Protein AF-A0A8W8NEN4-F1 (afdb_monomer)

Radius of gyration: 39.32 Å; Cα contacts (8 Å, |Δi|>4): 44; chains: 1; bounding box: 87×66×127 Å

Sequence (185 aa):
MPAANRNNPWRIQPKPVPVPYDKTAKIAARSLASYKTQVPSPHDAREEKYRRRQSQLTSQGYFAAQNVPYKGLGDPFYLDEQRMILHALGQWDAKYDEETSSSSDEDEYDISAELQQQKRQQVSATSFVLRRSKTDMNTLQREVIHGRNMVRNVKLGHGLFDLIKTEQAAKVRILSVTITTIHFL

Mean predicted aligned error: 22.11 Å

pLDDT: mean 71.48, std 14.8, range [40.03, 95.62]

InterPro domains:
  IPR031526 Protein of unknown function DUF4698 [PTHR34754] (4-173)

Foldseek 3Di:
DDDPDPPDVPDDDDDDDPDPDPPPFDWPDDDPPDTHTPDDDPVRVVVVVVVVVVCCQAAADPNHDPPDDRDDDPPPDDPDPVQVVCVVVVNDDPVVVVVPPPDPPDDPDPCVVVVVVVPDDDDDPVVVVPPPPPPDPCVVVVVVVVVVVVVVVVVVVVVVVVVVVVVVVVVVVVVVVVVVVVVVD

Secondary structure (DSSP, 8-state):
-PPP----TT----PPPPPPP-TTSPEEEE-SS-EEESSPPHHHHHHHHHHHHHHHHHHSSTTS-TTSPPPPTT-S--SSHHHHHHHHTT---GGGTTTTTT--------TTTHHHHTT-----GGGGTTGGG--STTHHHHHHHHHHHHHHHHHHHHHHHHHHHHHHHHHHHHHHHHHHHHTT-

Organism: Magallana gigas (NCBI:txid29159)

Solvent-accessible surface area (backbone atoms only — not comparable to full-atom values): 12112 Å² total; per-residue (Å²): 133,84,82,78,81,82,84,53,94,84,61,82,74,89,70,81,76,83,74,80,78,62,88,86,56,54,72,66,47,79,56,101,88,45,82,40,58,64,65,71,53,75,64,56,55,48,50,52,54,48,53,52,51,53,47,45,46,46,48,63,51,94,64,30,57,90,91,53,80,76,59,70,85,75,68,85,77,58,93,47,67,67,58,40,50,32,46,75,71,68,70,56,60,78,80,63,56,77,77,59,81,80,70,87,82,70,81,86,72,77,65,73,67,68,68,66,70,73,79,80,73,88,82,58,81,80,62,68,80,68,61,88,81,75,85,72,86,65,50,62,64,51,51,51,52,49,50,52,51,50,53,50,52,51,52,54,51,49,55,51,49,52,52,52,51,52,51,51,53,50,51,54,52,52,53,53,53,52,54,54,53,63,74,75,111

Structure (mmCIF, N/CA/C/O backbone):
data_AF-A0A8W8NEN4-F1
#
_entry.id   AF-A0A8W8NEN4-F1
#
loop_
_atom_site.group_PDB
_atom_site.id
_atom_site.type_symbol
_atom_site.label_atom_id
_atom_site.label_alt_id
_atom_site.label_comp_id
_atom_site.label_asym_id
_atom_site.label_entity_id
_atom_site.label_seq_id
_atom_site.pdbx_PDB_ins_code
_atom_site.Cartn_x
_atom_site.Cartn_y
_atom_site.Cartn_z
_atom_site.occupancy
_atom_site.B_iso_or_equiv
_atom_site.auth_seq_id
_atom_site.auth_comp_id
_atom_site.auth_asym_id
_atom_site.auth_atom_id
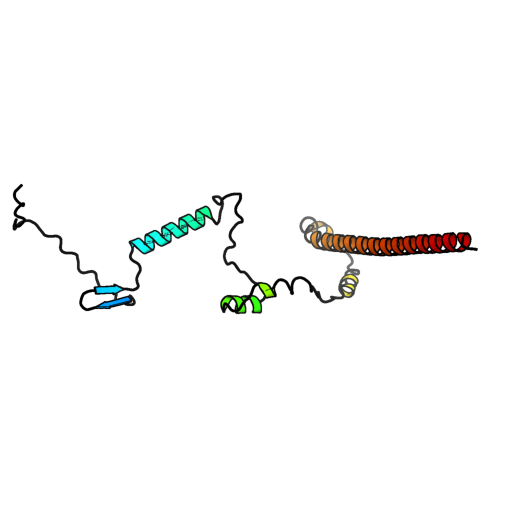_atom_site.pdbx_PDB_model_num
ATOM 1 N N . MET A 1 1 ? -33.142 -37.972 35.325 1.00 40.56 1 MET A N 1
ATOM 2 C CA . MET A 1 1 ? -32.167 -37.043 35.938 1.00 40.56 1 MET A CA 1
ATOM 3 C C . MET A 1 1 ? -32.925 -35.793 36.366 1.00 40.56 1 MET A C 1
ATOM 5 O O . MET A 1 1 ? -33.405 -35.098 35.478 1.00 40.56 1 MET A O 1
ATOM 9 N N . PRO A 1 2 ? -33.161 -35.550 37.667 1.00 42.16 2 PRO A N 1
ATOM 10 C CA . PRO A 1 2 ? -33.941 -34.394 38.097 1.00 42.16 2 PRO A CA 1
ATOM 11 C C . PRO A 1 2 ? -33.129 -33.107 37.898 1.00 42.16 2 PRO A C 1
ATOM 13 O O . PRO A 1 2 ? -31.923 -33.074 38.146 1.00 42.16 2 PRO A O 1
ATOM 16 N N . ALA A 1 3 ? -33.786 -32.056 37.408 1.00 56.12 3 ALA A N 1
ATOM 17 C CA . ALA A 1 3 ? -33.172 -30.758 37.166 1.00 56.12 3 ALA A CA 1
A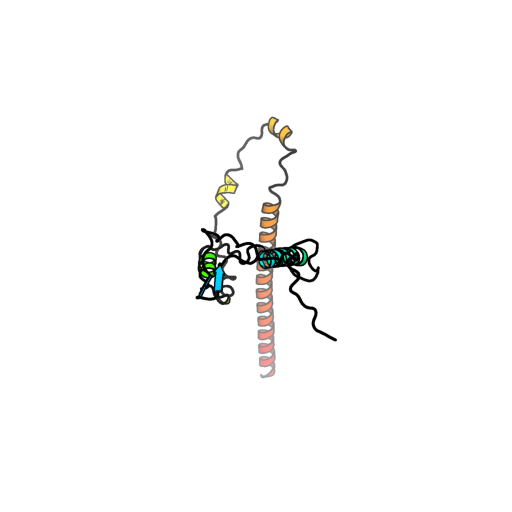TOM 18 C C . ALA A 1 3 ? -32.690 -30.147 38.490 1.00 56.12 3 ALA A C 1
ATOM 20 O O . ALA A 1 3 ? -33.468 -29.987 39.430 1.00 56.12 3 ALA A O 1
ATOM 21 N N . ALA A 1 4 ? -31.399 -29.814 38.565 1.00 57.88 4 ALA A N 1
ATOM 22 C CA . ALA A 1 4 ? -30.810 -29.191 39.741 1.00 57.88 4 ALA A CA 1
ATOM 23 C C . ALA A 1 4 ? -31.519 -27.862 40.045 1.00 57.88 4 ALA A C 1
ATOM 25 O O . ALA A 1 4 ? -31.492 -26.931 39.236 1.00 57.88 4 ALA A O 1
ATOM 26 N N . ASN A 1 5 ? -32.150 -27.786 41.217 1.00 58.16 5 ASN A N 1
ATOM 27 C CA . ASN A 1 5 ? -32.754 -26.576 41.755 1.00 58.16 5 ASN A CA 1
ATOM 28 C C . ASN A 1 5 ? -31.665 -25.496 41.906 1.00 58.16 5 ASN A C 1
ATOM 30 O O . ASN A 1 5 ? -30.745 -25.629 42.713 1.00 58.16 5 ASN A O 1
ATOM 34 N N . ARG A 1 6 ? -31.743 -24.446 41.080 1.00 59.94 6 ARG A N 1
ATOM 35 C CA . ARG A 1 6 ? -30.736 -23.373 40.974 1.00 59.94 6 ARG A CA 1
ATOM 36 C C . ARG A 1 6 ? -30.873 -22.291 42.053 1.00 59.94 6 ARG A C 1
ATOM 38 O O . ARG A 1 6 ? -30.091 -21.343 42.050 1.00 59.94 6 ARG A O 1
ATOM 45 N N . ASN A 1 7 ? -31.818 -22.425 42.981 1.00 65.62 7 ASN A N 1
ATOM 46 C CA . ASN A 1 7 ? -32.160 -21.376 43.941 1.00 65.62 7 ASN A CA 1
ATOM 47 C C . ASN A 1 7 ? -31.404 -21.539 45.266 1.00 65.62 7 ASN A C 1
ATOM 49 O O . ASN A 1 7 ? -32.010 -21.662 46.326 1.00 65.62 7 ASN A O 1
ATOM 53 N N . ASN A 1 8 ? -30.070 -21.547 45.210 1.00 67.56 8 ASN A N 1
ATOM 54 C CA . ASN A 1 8 ? -29.260 -21.397 46.416 1.00 67.56 8 ASN A CA 1
ATOM 55 C C . ASN A 1 8 ? -29.114 -19.889 46.721 1.00 67.56 8 ASN A C 1
ATOM 57 O O . ASN A 1 8 ? -28.469 -19.199 45.927 1.00 67.56 8 ASN A O 1
ATOM 61 N N . PRO A 1 9 ? -29.676 -19.365 47.829 1.00 66.88 9 PRO A N 1
ATOM 62 C CA . PRO A 1 9 ? -29.650 -17.932 48.150 1.00 66.88 9 PRO A CA 1
ATOM 63 C C . PRO A 1 9 ? -28.232 -17.374 48.361 1.00 66.88 9 PRO A C 1
ATOM 65 O O . PRO A 1 9 ? -28.035 -16.165 48.321 1.00 66.88 9 PRO A O 1
ATOM 68 N N . TRP A 1 10 ? -27.236 -18.248 48.529 1.00 70.44 10 TRP A N 1
ATOM 69 C CA . TRP A 1 10 ? -25.830 -17.886 48.714 1.00 70.44 10 TRP A CA 1
ATOM 70 C C . TRP A 1 10 ? -25.025 -17.830 47.406 1.00 70.44 10 TRP A C 1
ATOM 72 O O . TRP A 1 10 ? -23.855 -17.448 47.413 1.00 70.44 10 TRP A O 1
ATOM 82 N N . ARG A 1 11 ? -25.612 -18.217 46.263 1.00 73.69 11 ARG A N 1
ATOM 83 C CA . ARG A 1 11 ? -24.936 -18.122 44.961 1.00 73.69 11 ARG A CA 1
ATOM 84 C C . ARG A 1 11 ? -25.078 -16.710 44.402 1.00 73.69 11 ARG A C 1
ATOM 86 O O . ARG A 1 11 ? -26.142 -16.319 43.931 1.00 73.69 11 ARG A O 1
ATOM 93 N N . ILE A 1 12 ? -23.969 -15.978 44.374 1.00 75.62 12 ILE A N 1
ATOM 94 C CA . ILE A 1 12 ? -23.866 -14.717 43.637 1.00 75.62 12 ILE A CA 1
ATOM 95 C C . ILE A 1 12 ? -24.005 -15.035 42.144 1.00 75.62 12 ILE A C 1
ATOM 97 O O . ILE A 1 12 ? -23.170 -15.733 41.565 1.00 75.62 12 ILE A O 1
ATOM 101 N N . GLN A 1 13 ? -25.082 -14.556 41.520 1.00 77.81 13 GLN A N 1
ATOM 102 C CA . GLN A 1 13 ? -25.211 -14.603 40.068 1.00 77.81 13 GLN A CA 1
ATOM 103 C C . GLN A 1 13 ? -24.301 -13.526 39.470 1.00 77.81 13 GLN A C 1
ATOM 105 O O . GLN A 1 13 ? -24.450 -12.356 39.838 1.00 77.81 13 GLN A O 1
ATOM 110 N N . PRO A 1 14 ? -23.373 -13.872 38.561 1.00 74.94 14 PRO A N 1
ATOM 111 C CA . PRO A 1 14 ? -22.571 -12.867 37.885 1.00 74.94 14 PRO A CA 1
ATOM 112 C C . PRO A 1 14 ? -23.499 -12.016 37.012 1.00 74.94 14 PRO A C 1
ATOM 114 O O . PRO A 1 14 ? -23.962 -12.456 35.962 1.00 74.94 14 PRO A O 1
ATOM 117 N N . LYS A 1 15 ? -23.804 -10.798 37.467 1.00 76.06 15 LYS A N 1
ATOM 118 C CA . LYS A 1 15 ? -24.420 -9.777 36.619 1.00 76.06 15 LYS A CA 1
ATOM 119 C C . LYS A 1 15 ? -23.312 -9.123 35.794 1.00 76.06 15 LYS A C 1
ATOM 121 O O . LYS A 1 15 ? -22.279 -8.774 36.370 1.00 76.06 15 LYS A O 1
ATOM 126 N N . PRO A 1 16 ? -23.493 -8.955 34.474 1.00 71.88 16 PRO A N 1
ATOM 127 C CA . PRO A 1 16 ? -22.529 -8.219 33.674 1.00 71.88 16 PRO A CA 1
ATOM 128 C C . PRO A 1 16 ? -22.420 -6.792 34.214 1.00 71.88 16 PRO A C 1
ATOM 130 O O . PRO A 1 16 ? -23.429 -6.146 34.508 1.00 71.88 16 PRO A O 1
ATOM 133 N N . VAL A 1 17 ? -21.185 -6.321 34.374 1.00 74.75 17 VAL A N 1
ATOM 134 C CA . VAL A 1 17 ? -20.912 -4.938 34.771 1.00 74.75 17 VAL A CA 1
ATOM 135 C C . VAL A 1 17 ? -21.485 -4.020 33.685 1.00 74.75 17 VAL A C 1
ATOM 137 O O . VAL A 1 17 ? -21.263 -4.298 32.502 1.00 74.75 17 VAL A O 1
ATOM 140 N N . PRO A 1 18 ? -22.224 -2.951 34.041 1.00 70.12 18 PRO A N 1
ATOM 141 C CA . PRO A 1 18 ? -22.674 -1.967 33.068 1.00 70.12 18 PRO A CA 1
ATOM 142 C C . PRO A 1 18 ? -21.453 -1.413 32.338 1.00 70.12 18 PRO A C 1
ATOM 144 O O . PRO A 1 18 ? -20.572 -0.819 32.959 1.00 70.12 18 PRO A O 1
ATOM 147 N N . VAL A 1 19 ? -21.375 -1.648 31.030 1.00 66.12 19 VAL A N 1
ATOM 148 C CA . VAL A 1 19 ? -20.279 -1.117 30.224 1.00 66.12 19 VAL A CA 1
ATOM 149 C C . VAL A 1 19 ? -20.467 0.400 30.167 1.00 66.12 19 VAL A C 1
ATOM 151 O O . VAL A 1 19 ? -21.545 0.848 29.760 1.00 66.12 19 VAL A O 1
ATOM 154 N N . PRO A 1 20 ? -19.487 1.205 30.612 1.00 65.44 20 PRO A N 1
ATOM 155 C CA . PRO A 1 20 ? -19.588 2.648 30.504 1.00 65.44 20 PRO A CA 1
ATOM 156 C C . PRO A 1 20 ? -19.776 3.022 29.033 1.00 65.44 20 PRO A C 1
ATOM 158 O O . PRO A 1 20 ? -19.069 2.539 28.153 1.00 65.44 20 PRO A O 1
ATOM 161 N N . TYR A 1 21 ? -20.774 3.859 28.771 1.00 65.00 21 TYR A N 1
ATOM 162 C CA . TYR A 1 21 ? -21.011 4.410 27.446 1.00 65.00 21 TYR A CA 1
ATOM 163 C C . TYR A 1 21 ? -19.806 5.272 27.056 1.00 65.00 21 TYR A C 1
ATOM 165 O O . TYR A 1 21 ? -19.524 6.281 27.713 1.00 65.00 21 TYR A O 1
ATOM 173 N N . ASP A 1 22 ? -19.111 4.901 25.984 1.00 67.38 22 ASP A N 1
ATOM 174 C CA . ASP A 1 22 ? -18.042 5.715 25.412 1.00 67.38 22 ASP A CA 1
ATOM 175 C C . ASP A 1 22 ? -18.648 6.999 24.833 1.00 67.38 22 ASP A C 1
ATOM 177 O O . ASP A 1 22 ? -19.207 7.014 23.737 1.00 67.38 22 ASP A O 1
ATOM 181 N N . LYS A 1 23 ? -18.547 8.108 25.579 1.00 67.25 23 LYS A N 1
ATOM 182 C CA . LYS A 1 23 ? -19.115 9.417 25.194 1.00 67.25 23 LYS A CA 1
ATOM 183 C C . LYS A 1 23 ? -18.614 9.919 23.834 1.00 67.25 23 LYS A C 1
ATOM 185 O O . LYS A 1 23 ? -19.291 10.716 23.195 1.00 67.25 23 LYS A O 1
ATOM 190 N N . THR A 1 24 ? -17.439 9.465 23.407 1.00 72.12 24 THR A N 1
ATOM 191 C CA . THR A 1 24 ? -16.779 9.850 22.152 1.00 72.12 24 THR A CA 1
ATOM 192 C C . THR A 1 24 ? -16.988 8.843 21.020 1.00 72.12 24 THR A C 1
ATOM 194 O O . THR A 1 24 ? -16.619 9.126 19.880 1.00 72.12 24 THR A O 1
ATOM 197 N N . ALA A 1 25 ? -17.573 7.673 21.293 1.00 74.12 25 ALA A N 1
ATOM 198 C CA . ALA A 1 25 ? -17.783 6.655 20.278 1.00 74.12 25 ALA A CA 1
ATOM 199 C C . ALA A 1 25 ? -18.969 7.020 19.379 1.00 74.12 25 ALA A C 1
ATOM 201 O O . ALA A 1 25 ? -20.083 7.275 19.841 1.00 74.12 25 ALA A O 1
ATOM 202 N N . LYS A 1 26 ? -18.741 6.993 18.064 1.00 81.00 26 LYS A N 1
ATOM 203 C CA . LYS A 1 26 ? -19.820 7.120 17.082 1.00 81.00 26 LYS A CA 1
ATOM 204 C C . LYS A 1 26 ? -20.751 5.913 17.203 1.00 81.00 26 LYS A C 1
ATOM 206 O O . LYS A 1 26 ? -20.289 4.777 17.298 1.00 81.00 26 LYS A O 1
ATOM 211 N N . ILE A 1 27 ? -22.058 6.145 17.209 1.00 82.50 27 ILE A N 1
ATOM 212 C CA . ILE A 1 27 ? -23.064 5.079 17.288 1.00 82.50 27 ILE A CA 1
ATOM 213 C C . ILE A 1 27 ? -23.242 4.486 15.888 1.00 82.50 27 ILE A C 1
ATOM 215 O O . ILE A 1 27 ? -23.466 5.225 14.934 1.00 82.50 27 ILE A O 1
ATOM 219 N N . ALA A 1 28 ? -23.145 3.163 15.762 1.00 82.25 28 ALA A N 1
ATOM 220 C CA . ALA A 1 28 ? -23.397 2.460 14.505 1.00 82.25 28 ALA A CA 1
ATOM 221 C C . ALA A 1 28 ? -24.884 2.132 14.344 1.00 82.25 28 ALA A C 1
ATOM 223 O O . ALA A 1 28 ? -25.453 2.318 13.274 1.00 82.25 28 ALA A O 1
ATOM 224 N N . ALA A 1 29 ? -25.512 1.640 15.414 1.00 82.44 29 ALA A N 1
ATOM 225 C CA . ALA A 1 29 ? -26.926 1.299 15.428 1.00 82.44 29 ALA A CA 1
ATOM 226 C C . ALA A 1 29 ? -27.514 1.474 16.831 1.00 82.44 29 ALA A C 1
ATOM 228 O O . ALA A 1 29 ? -26.875 1.150 17.837 1.00 82.44 29 ALA A O 1
ATOM 229 N N . ARG A 1 30 ? -28.756 1.960 16.885 1.00 83.31 30 ARG A N 1
ATOM 230 C CA . ARG A 1 30 ? -29.544 2.094 18.111 1.00 83.31 30 ARG A CA 1
ATOM 231 C C . ARG A 1 30 ? -30.958 1.585 17.856 1.00 83.31 30 ARG A C 1
ATOM 233 O O . ARG A 1 30 ? -31.644 2.092 16.978 1.00 83.31 30 ARG A O 1
ATOM 240 N N . SER A 1 31 ? -31.392 0.613 18.645 1.00 84.75 31 SER A N 1
ATOM 241 C CA . SER A 1 31 ? -32.776 0.148 18.723 1.00 84.75 31 SER A CA 1
ATOM 242 C C . SER A 1 31 ? -33.201 0.040 20.190 1.00 84.75 31 SER A C 1
ATOM 244 O O . SER A 1 31 ? -32.379 0.210 21.092 1.00 84.75 31 SER A O 1
ATOM 246 N N . LEU A 1 32 ? -34.477 -0.257 20.443 1.00 82.19 32 LEU A N 1
ATOM 247 C CA . LEU A 1 32 ? -34.983 -0.486 21.801 1.00 82.19 32 LEU A CA 1
ATOM 248 C C . LEU A 1 32 ? -34.240 -1.637 22.516 1.00 82.19 32 LEU A C 1
ATOM 250 O O . LEU A 1 32 ? -34.110 -1.617 23.735 1.00 82.19 32 LEU A O 1
ATOM 254 N N . ALA A 1 33 ? -33.737 -2.619 21.757 1.00 79.19 33 ALA A N 1
ATOM 255 C CA . ALA A 1 33 ? -33.103 -3.834 22.276 1.00 79.19 33 ALA A CA 1
ATOM 256 C C . ALA A 1 33 ? -31.585 -3.912 22.027 1.00 79.19 33 ALA A C 1
ATOM 258 O O . ALA A 1 33 ? -30.924 -4.803 22.555 1.00 79.19 33 ALA A O 1
ATOM 259 N N . SER A 1 34 ? -31.013 -3.021 21.213 1.00 74.75 34 SER A N 1
ATOM 260 C CA . SER A 1 34 ? -29.602 -3.088 20.828 1.00 74.75 34 SER A CA 1
ATOM 261 C C . SER A 1 34 ? -28.953 -1.710 20.759 1.00 74.75 34 SER A C 1
ATOM 263 O O . SER A 1 34 ? -29.484 -0.765 20.178 1.00 74.75 34 SER A O 1
ATOM 265 N N . TYR A 1 35 ? -27.761 -1.609 21.340 1.00 76.50 35 TYR A N 1
ATOM 266 C CA . TYR A 1 35 ? -26.918 -0.425 21.290 1.00 76.50 35 TYR A CA 1
ATOM 267 C C . TYR A 1 35 ? -25.530 -0.855 20.803 1.00 76.50 35 TYR A C 1
ATOM 269 O O . TYR A 1 35 ? -24.842 -1.606 21.493 1.00 76.50 35 TYR A O 1
ATOM 277 N N . LYS A 1 36 ? -25.148 -0.439 19.588 1.00 77.31 36 LYS A N 1
ATOM 278 C CA . LYS A 1 36 ? -23.873 -0.807 18.955 1.00 77.31 36 LYS A CA 1
ATOM 279 C C . LYS A 1 36 ? -23.086 0.447 18.588 1.00 77.31 36 LYS A C 1
ATOM 281 O O . LYS A 1 36 ? -23.579 1.304 17.852 1.00 77.31 36 LYS A O 1
ATOM 286 N N . THR A 1 37 ? -21.853 0.538 19.068 1.00 80.44 37 THR A N 1
ATOM 287 C CA . THR A 1 37 ? -20.896 1.587 18.697 1.00 80.44 37 THR A CA 1
ATOM 288 C C . THR A 1 37 ? -20.131 1.196 17.425 1.00 80.44 37 THR A C 1
ATOM 290 O O . THR A 1 37 ? -20.047 0.023 17.069 1.00 80.44 37 THR A O 1
ATOM 293 N N . GLN A 1 38 ? -19.592 2.184 16.707 1.00 76.00 38 GLN A N 1
ATOM 294 C CA . GLN A 1 38 ? -18.701 1.999 15.550 1.00 76.00 38 GLN A CA 1
ATOM 295 C C . GLN A 1 38 ? -17.281 1.578 15.963 1.00 76.00 38 GLN A C 1
ATOM 297 O O . GLN A 1 38 ? -16.428 1.376 15.103 1.00 76.00 38 GLN A O 1
ATOM 302 N N . VAL A 1 39 ? -17.007 1.467 17.265 1.00 77.69 39 VAL A N 1
ATOM 303 C CA . VAL A 1 39 ? -15.704 1.032 17.766 1.00 77.69 39 VAL A CA 1
ATOM 304 C C . VAL A 1 39 ? -15.583 -0.476 17.528 1.00 77.69 39 VAL A C 1
ATOM 306 O O . VAL A 1 39 ? -16.482 -1.218 17.936 1.00 77.69 39 VAL A O 1
ATOM 309 N N . PRO A 1 40 ? -14.512 -0.949 16.868 1.00 76.75 40 PRO A N 1
ATOM 310 C CA . PRO A 1 40 ? -14.291 -2.378 16.708 1.00 76.75 40 PRO A CA 1
ATOM 311 C C . PRO A 1 40 ? -14.164 -3.033 18.084 1.00 76.75 40 PRO A C 1
ATOM 313 O O . PRO A 1 40 ? -13.591 -2.453 19.011 1.00 76.75 40 PRO A O 1
ATOM 316 N N . SER A 1 41 ? -14.677 -4.257 18.222 1.00 82.75 41 SER A N 1
ATOM 317 C CA . SER A 1 41 ? -14.469 -5.029 19.447 1.00 82.75 41 SER A CA 1
ATOM 318 C C . SER A 1 41 ? -12.964 -5.143 19.730 1.00 82.75 41 SER A C 1
ATOM 320 O O . SER A 1 41 ? -12.178 -5.286 18.787 1.00 82.75 41 SER A O 1
ATOM 322 N N . PRO A 1 42 ? -12.519 -5.142 21.001 1.00 83.50 42 PRO A N 1
ATOM 323 C CA . PRO A 1 42 ? -11.119 -5.398 21.331 1.00 83.50 42 PRO A CA 1
ATOM 324 C C . PRO A 1 42 ? -10.576 -6.691 20.703 1.00 83.50 42 PRO A C 1
ATOM 326 O O . PRO A 1 42 ? -9.393 -6.762 20.365 1.00 83.50 42 PRO A O 1
ATOM 329 N N . HIS A 1 43 ? -11.438 -7.700 20.527 1.00 87.62 43 HIS A N 1
ATOM 330 C CA . HIS A 1 43 ? -11.106 -8.937 19.822 1.00 87.62 43 HIS A CA 1
ATOM 331 C C . HIS A 1 43 ? -10.830 -8.683 18.334 1.00 87.62 43 HIS A C 1
ATOM 333 O O . HIS A 1 43 ? -9.762 -9.040 17.845 1.00 87.62 43 HIS A O 1
ATOM 339 N N . ASP A 1 44 ? -11.740 -7.997 17.646 1.00 87.94 44 ASP A N 1
ATOM 340 C CA . ASP A 1 44 ? -11.630 -7.704 16.213 1.00 87.94 44 ASP A CA 1
ATOM 341 C C . ASP A 1 44 ? -10.396 -6.842 15.924 1.00 87.94 44 ASP A C 1
ATOM 343 O O . ASP A 1 44 ? -9.596 -7.153 15.044 1.00 87.94 44 ASP A O 1
ATOM 347 N N . ALA A 1 45 ? -10.163 -5.811 16.743 1.00 88.88 45 ALA A N 1
ATOM 348 C CA . ALA A 1 45 ? -8.983 -4.959 16.633 1.00 88.88 45 ALA A CA 1
ATOM 349 C C . ALA A 1 45 ? -7.677 -5.738 16.880 1.00 88.88 45 ALA A C 1
ATOM 351 O O . ALA A 1 45 ? -6.634 -5.432 16.293 1.00 88.88 45 ALA A O 1
ATOM 352 N N . ARG A 1 46 ? -7.696 -6.744 17.767 1.00 92.44 46 ARG A N 1
ATOM 353 C CA . ARG A 1 46 ? -6.552 -7.642 17.986 1.00 92.44 46 ARG A CA 1
ATOM 354 C C . ARG A 1 46 ? -6.328 -8.539 16.770 1.00 92.44 46 ARG A C 1
ATOM 356 O O . ARG A 1 46 ? -5.178 -8.693 16.356 1.00 92.44 46 ARG A O 1
ATOM 363 N N . GLU A 1 47 ? -7.389 -9.121 16.227 1.00 95.62 47 GLU A N 1
ATOM 364 C CA . GLU A 1 47 ? -7.343 -10.027 15.080 1.00 95.62 47 GLU A CA 1
ATOM 365 C C . GLU A 1 47 ? -6.846 -9.311 13.820 1.00 95.62 47 GLU A C 1
ATOM 367 O O . GLU A 1 47 ? -5.940 -9.800 13.147 1.00 95.62 47 GLU A O 1
ATOM 372 N N . GLU A 1 48 ? -7.337 -8.100 13.558 1.00 93.56 48 GLU A N 1
ATOM 373 C CA . GLU A 1 48 ? -6.876 -7.244 12.466 1.00 93.56 48 GLU A CA 1
ATOM 374 C C . GLU A 1 48 ? -5.377 -6.932 12.588 1.00 93.56 48 GLU A C 1
ATOM 376 O O . GLU A 1 48 ? -4.603 -7.150 11.653 1.00 93.56 48 GLU A O 1
ATOM 381 N N . LYS A 1 49 ? -4.924 -6.499 13.774 1.00 94.12 49 LYS A N 1
ATOM 382 C CA . LYS A 1 49 ? -3.497 -6.239 14.034 1.00 94.12 49 LYS A CA 1
ATOM 383 C C . LYS A 1 49 ? -2.643 -7.494 13.863 1.00 94.12 49 LYS A C 1
ATOM 385 O O . LYS A 1 49 ? -1.506 -7.398 13.399 1.00 94.12 49 LYS A O 1
ATOM 390 N N . TYR A 1 50 ? -3.157 -8.657 14.261 1.00 95.25 50 TYR A N 1
ATOM 391 C CA . TYR A 1 50 ? -2.471 -9.932 14.085 1.00 95.25 50 TYR A CA 1
ATOM 392 C C . TYR A 1 50 ? -2.341 -10.289 12.603 1.00 95.25 50 TYR A C 1
ATOM 394 O O . TYR A 1 50 ? -1.221 -10.510 12.144 1.00 95.25 50 TYR A O 1
ATOM 402 N N . ARG A 1 51 ? -3.441 -10.245 11.842 1.00 93.44 51 ARG A N 1
ATOM 403 C CA . ARG A 1 51 ? -3.439 -10.465 10.387 1.00 93.44 51 ARG A CA 1
ATOM 404 C C . ARG A 1 51 ? -2.477 -9.526 9.673 1.00 93.44 51 ARG A C 1
ATOM 406 O O . ARG A 1 51 ? -1.681 -9.977 8.856 1.00 93.44 51 ARG A O 1
ATOM 413 N N . ARG A 1 52 ? -2.482 -8.239 10.034 1.00 89.81 52 ARG A N 1
ATOM 414 C CA . ARG A 1 52 ? -1.556 -7.249 9.473 1.00 89.81 52 ARG A CA 1
ATOM 415 C C . ARG A 1 52 ? -0.096 -7.646 9.692 1.00 89.81 52 ARG A C 1
ATOM 417 O O . ARG A 1 52 ? 0.681 -7.610 8.746 1.00 89.81 52 ARG A O 1
ATOM 424 N N . ARG A 1 53 ? 0.280 -8.055 10.910 1.00 89.56 53 ARG A N 1
ATOM 425 C CA . ARG A 1 53 ? 1.652 -8.513 11.203 1.00 89.56 53 ARG A CA 1
ATOM 426 C C . ARG A 1 53 ? 2.029 -9.771 10.422 1.00 89.56 53 ARG A C 1
ATOM 428 O O . ARG A 1 53 ? 3.146 -9.846 9.927 1.00 89.56 53 ARG A O 1
ATOM 435 N N . GLN A 1 54 ? 1.109 -10.730 10.297 1.00 90.12 54 GLN A N 1
ATOM 436 C CA . GLN A 1 54 ? 1.336 -11.939 9.497 1.00 90.12 54 GLN A CA 1
ATOM 437 C C . GLN A 1 54 ? 1.572 -11.591 8.024 1.00 90.12 54 GLN A C 1
ATOM 439 O O . GLN A 1 54 ? 2.533 -12.063 7.421 1.00 90.12 54 GLN A O 1
ATOM 444 N N . SER A 1 55 ? 0.759 -10.692 7.463 1.00 86.31 55 SER A N 1
ATOM 445 C CA . SER A 1 55 ? 0.975 -10.192 6.104 1.00 86.31 55 SER A CA 1
ATOM 446 C C . SER A 1 55 ? 2.341 -9.522 5.974 1.00 86.31 55 SER A C 1
ATOM 448 O O . SER A 1 55 ? 3.095 -9.881 5.087 1.00 86.31 55 SER A O 1
ATOM 450 N N . GLN A 1 56 ? 2.708 -8.608 6.874 1.00 83.06 56 GLN A N 1
ATOM 451 C CA . GLN A 1 56 ? 4.001 -7.912 6.811 1.00 83.06 56 GLN A CA 1
ATOM 452 C C . GLN A 1 56 ? 5.196 -8.874 6.842 1.00 83.06 56 GLN A C 1
ATOM 454 O O . GLN A 1 56 ? 6.120 -8.721 6.047 1.00 83.06 56 GLN A O 1
ATOM 459 N N . LEU A 1 57 ? 5.152 -9.894 7.706 1.00 83.06 57 LEU A N 1
ATOM 460 C CA . LEU A 1 57 ? 6.184 -10.932 7.766 1.00 83.06 57 LEU A CA 1
ATOM 461 C C . LEU A 1 57 ? 6.293 -11.706 6.447 1.00 83.06 57 LEU A C 1
ATOM 463 O O . LEU A 1 57 ? 7.392 -11.908 5.945 1.00 83.06 57 LEU A O 1
ATOM 467 N N . THR A 1 58 ? 5.156 -12.116 5.888 1.00 83.25 58 THR A N 1
ATOM 468 C CA . THR A 1 58 ? 5.106 -12.978 4.696 1.00 83.25 58 THR A CA 1
ATOM 469 C C . THR A 1 58 ? 5.295 -12.239 3.371 1.00 83.25 58 THR A C 1
ATOM 471 O O . THR A 1 58 ? 5.731 -12.856 2.407 1.00 83.25 58 THR A O 1
ATOM 474 N N . SER A 1 59 ? 4.972 -10.944 3.283 1.00 79.25 59 SER A N 1
ATOM 475 C CA . SER A 1 59 ? 4.961 -10.211 2.006 1.00 79.25 59 SER A CA 1
ATOM 476 C C . SER A 1 59 ? 6.015 -9.111 1.872 1.00 79.25 59 SER A C 1
ATOM 478 O O . SER A 1 59 ? 6.236 -8.639 0.762 1.00 79.25 59 SER A O 1
ATOM 480 N N . GLN A 1 60 ? 6.617 -8.633 2.969 1.00 74.19 60 GLN A N 1
ATOM 481 C CA . GLN A 1 60 ? 7.402 -7.383 2.981 1.00 74.19 60 GLN A CA 1
ATOM 482 C C . GLN A 1 60 ? 8.762 -7.507 3.696 1.00 74.19 60 GLN A C 1
ATOM 484 O O . GLN A 1 60 ? 9.193 -6.579 4.378 1.00 74.19 60 GLN A O 1
ATOM 489 N N . GLY A 1 61 ? 9.476 -8.628 3.561 1.00 71.06 61 GLY A N 1
ATOM 490 C CA . GLY A 1 61 ? 10.801 -8.734 4.177 1.00 71.06 61 GLY A CA 1
ATOM 491 C C . GLY A 1 61 ? 11.520 -10.058 3.962 1.00 71.06 61 GLY A C 1
ATOM 492 O O . GLY A 1 61 ? 11.233 -10.793 3.025 1.00 71.06 61 GLY A O 1
ATOM 493 N N . TYR A 1 62 ? 12.451 -10.357 4.869 1.00 70.12 62 TYR A N 1
ATOM 494 C CA . TYR A 1 62 ? 13.337 -11.527 4.821 1.00 70.12 62 TYR A CA 1
ATOM 495 C C . TYR A 1 62 ? 12.600 -12.877 4.765 1.00 70.12 62 TYR A C 1
ATOM 497 O O . TYR A 1 62 ? 13.121 -13.840 4.213 1.00 70.12 62 TYR A O 1
ATOM 505 N N . PHE A 1 63 ? 11.385 -12.945 5.317 1.00 76.38 63 PHE A N 1
ATOM 506 C CA . PHE A 1 63 ? 10.551 -14.152 5.304 1.00 76.38 63 PHE A CA 1
ATOM 507 C C . PHE A 1 63 ? 9.604 -14.235 4.099 1.00 76.38 63 PHE A C 1
ATOM 509 O O . PHE A 1 63 ? 8.764 -15.135 4.050 1.00 76.38 63 PHE A O 1
ATOM 516 N N . ALA A 1 64 ? 9.709 -13.315 3.136 1.00 79.62 64 ALA A N 1
ATOM 517 C CA . ALA A 1 64 ? 8.935 -13.404 1.910 1.00 79.62 64 ALA A CA 1
ATOM 518 C C . ALA A 1 64 ? 9.383 -14.598 1.058 1.00 79.62 64 ALA A C 1
ATOM 520 O O . ALA A 1 64 ? 10.554 -14.982 1.042 1.00 79.62 64 ALA A O 1
ATOM 521 N N . ALA A 1 65 ? 8.431 -15.206 0.350 1.00 81.75 65 ALA A N 1
ATOM 522 C CA . ALA A 1 65 ? 8.726 -16.311 -0.550 1.00 81.75 65 ALA A CA 1
ATOM 523 C C . ALA A 1 65 ? 9.673 -15.844 -1.667 1.00 81.75 65 ALA A C 1
ATOM 525 O O . ALA A 1 65 ? 9.390 -14.864 -2.349 1.00 81.75 65 ALA A O 1
ATOM 526 N N . GLN A 1 66 ? 10.761 -16.584 -1.891 1.00 81.38 66 GLN A N 1
ATOM 527 C CA . GLN A 1 66 ? 11.806 -16.231 -2.866 1.00 81.38 66 GLN A CA 1
ATOM 528 C C . GLN A 1 66 ? 11.290 -16.094 -4.307 1.00 81.38 66 GLN A C 1
ATOM 530 O O . GLN A 1 66 ? 11.888 -15.389 -5.111 1.00 81.38 66 GLN A O 1
ATOM 535 N N . ASN A 1 67 ? 10.167 -16.743 -4.622 1.00 84.25 67 ASN A N 1
ATOM 536 C CA . ASN A 1 67 ? 9.571 -16.757 -5.958 1.00 84.25 67 ASN A CA 1
ATOM 537 C C . ASN A 1 67 ? 8.480 -15.690 -6.153 1.00 84.25 67 ASN A C 1
ATOM 539 O O . ASN A 1 67 ? 7.807 -15.696 -7.182 1.00 84.25 67 ASN A O 1
ATOM 543 N N . VAL A 1 68 ? 8.253 -14.815 -5.169 1.00 79.00 68 VAL A N 1
ATOM 544 C CA . VAL A 1 68 ? 7.235 -13.761 -5.237 1.00 79.00 68 VAL A CA 1
ATOM 545 C C . VAL A 1 68 ? 7.941 -12.407 -5.278 1.00 79.00 68 VAL A C 1
ATOM 547 O O . VAL A 1 68 ? 8.825 -12.167 -4.454 1.00 79.00 68 VAL A O 1
ATOM 550 N N . PRO A 1 69 ? 7.580 -11.508 -6.211 1.00 76.44 69 PRO A N 1
ATOM 551 C CA . PRO A 1 69 ? 8.160 -10.175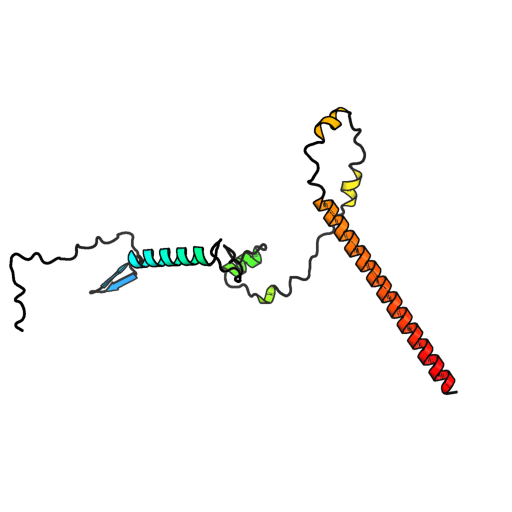 -6.232 1.00 76.44 69 PRO A CA 1
ATOM 552 C C . PRO A 1 69 ? 7.836 -9.436 -4.931 1.00 76.44 69 PRO A C 1
ATOM 554 O O . PRO A 1 69 ? 6.732 -9.549 -4.389 1.00 76.44 69 PRO A O 1
ATOM 557 N N . TYR A 1 70 ? 8.798 -8.657 -4.434 1.00 71.88 70 TYR A N 1
ATOM 558 C CA . TYR A 1 70 ? 8.558 -7.784 -3.291 1.00 71.88 70 TYR A CA 1
ATOM 559 C C . TYR A 1 70 ? 7.401 -6.837 -3.598 1.00 71.88 70 TYR A C 1
ATOM 561 O O . TYR A 1 70 ? 7.380 -6.180 -4.639 1.00 71.88 70 TYR A O 1
ATOM 569 N N . LYS A 1 71 ? 6.438 -6.752 -2.679 1.00 74.00 71 LYS A N 1
ATOM 570 C CA . LYS A 1 71 ? 5.334 -5.806 -2.814 1.00 74.00 71 LYS A CA 1
ATOM 571 C C . LYS A 1 71 ? 5.834 -4.403 -2.472 1.00 74.00 71 LYS A C 1
ATOM 573 O O . LYS A 1 71 ? 6.269 -4.180 -1.340 1.00 74.00 71 LYS A O 1
ATOM 578 N N . GLY A 1 72 ? 5.736 -3.476 -3.425 1.00 70.50 72 GLY A N 1
ATOM 579 C CA . GLY A 1 72 ? 6.036 -2.065 -3.207 1.00 70.50 72 GLY A CA 1
ATOM 580 C C . GLY A 1 72 ? 5.218 -1.499 -2.044 1.00 70.50 72 GLY A C 1
ATOM 581 O O . GLY A 1 72 ? 4.008 -1.726 -1.930 1.00 70.50 72 GLY A O 1
ATOM 582 N N . LEU A 1 73 ? 5.888 -0.799 -1.130 1.00 69.38 73 LEU A N 1
ATOM 583 C CA . LEU A 1 73 ? 5.223 -0.015 -0.094 1.00 69.38 73 LEU A CA 1
ATOM 584 C C . LEU A 1 73 ? 4.841 1.338 -0.694 1.00 69.38 73 LEU A C 1
ATOM 586 O O . LEU A 1 73 ? 5.715 2.073 -1.138 1.00 69.38 73 LEU A O 1
ATOM 590 N N . GLY A 1 74 ? 3.549 1.665 -0.672 1.00 71.69 74 GLY A N 1
ATOM 591 C CA . GLY A 1 74 ? 3.048 2.923 -1.233 1.00 71.69 74 GLY A CA 1
ATOM 592 C C . GLY A 1 74 ? 2.741 2.876 -2.730 1.00 71.69 74 GLY A C 1
ATOM 593 O O . GLY A 1 74 ? 2.575 3.933 -3.325 1.00 71.69 74 GLY A O 1
ATOM 594 N N . ASP A 1 75 ? 2.643 1.683 -3.326 1.00 70.38 75 ASP A N 1
ATOM 595 C CA . ASP A 1 75 ? 2.238 1.554 -4.724 1.00 70.38 75 ASP A CA 1
ATOM 596 C C . ASP A 1 75 ? 0.755 1.891 -4.942 1.00 70.38 75 ASP A C 1
ATOM 598 O O . ASP A 1 75 ? -0.093 1.490 -4.129 1.00 70.38 75 ASP A O 1
ATOM 602 N N . PRO A 1 76 ? 0.424 2.535 -6.075 1.00 74.00 76 PRO A N 1
ATOM 603 C CA . PRO A 1 76 ? 1.345 3.001 -7.124 1.00 74.00 76 PRO A CA 1
ATOM 604 C C . PRO A 1 76 ? 1.975 4.375 -6.822 1.00 74.00 76 PRO A C 1
ATOM 606 O O . PRO A 1 76 ? 1.277 5.323 -6.458 1.00 74.00 76 PRO A O 1
ATOM 609 N N . PHE A 1 77 ? 3.294 4.489 -7.019 1.00 75.75 77 PHE A N 1
ATOM 610 C CA . PHE A 1 77 ? 4.030 5.757 -6.938 1.00 75.75 77 PHE A CA 1
ATOM 611 C C . PHE A 1 77 ? 4.211 6.361 -8.337 1.00 75.75 77 PHE A C 1
ATOM 613 O O . PHE A 1 77 ? 4.934 5.812 -9.167 1.00 75.75 77 PHE A O 1
ATOM 620 N N . TYR A 1 78 ? 3.572 7.503 -8.596 1.00 83.06 78 TYR A N 1
ATOM 621 C CA . TYR A 1 78 ? 3.731 8.244 -9.849 1.00 83.06 78 TYR A CA 1
ATOM 622 C C . TYR A 1 78 ? 4.681 9.426 -9.648 1.00 83.06 78 TYR A C 1
ATOM 624 O O . TYR A 1 78 ? 4.543 10.177 -8.685 1.00 83.06 78 TYR A O 1
ATOM 632 N N . LEU A 1 79 ? 5.631 9.594 -10.573 1.00 84.69 79 LEU A N 1
ATOM 633 C CA . LEU A 1 79 ? 6.508 10.773 -10.631 1.00 84.69 79 LEU A CA 1
ATOM 634 C C . LEU A 1 79 ? 5.770 12.007 -11.168 1.00 84.69 79 LEU A C 1
ATOM 636 O O . LEU A 1 79 ? 6.087 13.127 -10.782 1.00 84.69 79 LEU A O 1
ATOM 640 N N . ASP A 1 80 ? 4.790 11.786 -12.044 1.00 87.31 80 ASP A N 1
ATOM 641 C CA . ASP A 1 80 ? 3.949 12.832 -12.615 1.00 87.31 80 ASP A CA 1
ATOM 642 C C . ASP A 1 80 ? 2.768 13.137 -11.683 1.00 87.31 80 ASP A C 1
ATOM 644 O O . ASP A 1 80 ? 1.985 12.253 -11.308 1.00 87.31 80 ASP A O 1
ATOM 648 N N . GLU A 1 81 ? 2.637 14.411 -11.321 1.00 89.06 81 GLU A N 1
ATOM 649 C CA . GLU A 1 81 ? 1.576 14.921 -10.462 1.00 89.06 81 GLU A CA 1
ATOM 650 C C . GLU A 1 81 ? 0.185 14.672 -11.052 1.00 89.06 81 GLU A C 1
ATOM 652 O O . GLU A 1 81 ? -0.741 14.339 -10.311 1.00 89.06 81 GLU A O 1
ATOM 657 N N . GLN A 1 82 ? 0.028 14.750 -12.378 1.00 88.06 82 GLN A N 1
ATOM 658 C CA . GLN A 1 82 ? -1.267 14.543 -13.023 1.00 88.06 82 GLN A CA 1
ATOM 659 C C . GLN A 1 82 ? -1.707 13.088 -12.900 1.00 88.06 82 GLN A C 1
ATOM 661 O O . GLN A 1 82 ? -2.853 12.816 -12.533 1.00 88.06 82 GLN A O 1
ATOM 666 N N . ARG A 1 83 ? -0.781 12.146 -13.116 1.00 88.12 83 ARG A N 1
ATOM 667 C CA . ARG A 1 83 ? -1.036 10.710 -12.924 1.00 88.12 83 ARG A CA 1
ATOM 668 C C . ARG A 1 83 ? -1.355 10.400 -11.470 1.00 88.12 83 ARG A C 1
ATOM 670 O O . ARG A 1 83 ? -2.320 9.692 -11.190 1.00 88.12 83 ARG A O 1
ATOM 677 N N . MET A 1 84 ? -0.601 10.991 -10.541 1.00 86.88 84 MET A N 1
ATOM 678 C CA . MET A 1 84 ? -0.852 10.854 -9.107 1.00 86.88 84 MET A CA 1
ATOM 679 C C . MET A 1 84 ? -2.265 11.322 -8.732 1.00 86.88 84 MET A C 1
ATOM 681 O O . MET A 1 84 ? -2.987 10.603 -8.039 1.00 86.88 84 MET A O 1
ATOM 685 N N . ILE A 1 85 ? -2.679 12.501 -9.206 1.00 88.69 85 ILE A N 1
ATOM 686 C CA . ILE A 1 85 ? -4.001 13.076 -8.926 1.00 88.69 85 ILE A CA 1
ATOM 687 C C . ILE A 1 85 ? -5.106 12.221 -9.549 1.00 88.69 85 ILE A C 1
ATOM 689 O O . ILE A 1 85 ? -6.051 11.845 -8.856 1.00 88.69 85 ILE A O 1
ATOM 693 N N . LEU A 1 86 ? -4.987 11.868 -10.831 1.00 90.06 86 LEU A N 1
ATOM 694 C CA . LEU A 1 86 ? -5.974 11.039 -11.527 1.00 90.06 86 LEU A CA 1
ATOM 695 C C . LEU A 1 86 ? -6.134 9.675 -10.855 1.00 90.06 86 LEU A C 1
ATOM 697 O O . LEU A 1 86 ? -7.256 9.187 -10.708 1.00 90.06 86 LEU A O 1
ATOM 701 N N . HIS A 1 87 ? -5.035 9.076 -10.394 1.00 87.62 87 HIS A N 1
ATOM 702 C CA . HIS A 1 87 ? -5.085 7.817 -9.666 1.00 87.62 87 HIS A CA 1
ATOM 703 C C . HIS A 1 87 ? -5.750 7.975 -8.295 1.00 87.62 87 HIS A C 1
ATOM 705 O O . HIS A 1 87 ? -6.612 7.173 -7.939 1.00 87.62 87 HIS A O 1
ATOM 711 N N . ALA A 1 88 ? -5.417 9.026 -7.540 1.00 86.69 88 ALA A N 1
ATOM 712 C CA . ALA A 1 88 ? -6.054 9.315 -6.254 1.00 86.69 88 ALA A CA 1
ATOM 713 C C . ALA A 1 88 ? -7.570 9.557 -6.385 1.00 86.69 88 ALA A C 1
ATOM 715 O O . ALA A 1 88 ? -8.336 9.194 -5.493 1.00 86.69 88 ALA A O 1
ATOM 716 N N . LEU A 1 89 ? -8.007 10.129 -7.509 1.00 91.44 89 LEU A N 1
ATOM 717 C CA . LEU A 1 89 ? -9.418 10.326 -7.846 1.00 91.44 89 LEU A CA 1
ATOM 718 C C . LEU A 1 89 ? -10.096 9.066 -8.415 1.00 91.44 89 LEU A C 1
ATOM 720 O O . LEU A 1 89 ? -11.306 9.083 -8.633 1.00 91.44 89 LEU A O 1
ATOM 724 N N . GLY A 1 90 ? -9.345 7.988 -8.670 1.00 87.75 90 GLY A N 1
ATOM 725 C CA . GLY A 1 90 ? -9.850 6.767 -9.306 1.00 87.75 90 GLY A CA 1
ATOM 726 C C . GLY A 1 90 ? -10.240 6.948 -10.778 1.00 87.75 90 GLY A C 1
ATOM 727 O O . GLY A 1 90 ? -11.012 6.156 -11.308 1.00 87.75 90 GLY A O 1
ATOM 728 N N . GLN A 1 91 ? -9.744 8.005 -11.423 1.00 88.50 91 GLN A N 1
ATOM 729 C CA . GLN A 1 91 ? -10.002 8.349 -12.828 1.00 88.50 91 GLN A CA 1
ATOM 730 C C . GLN A 1 91 ? -8.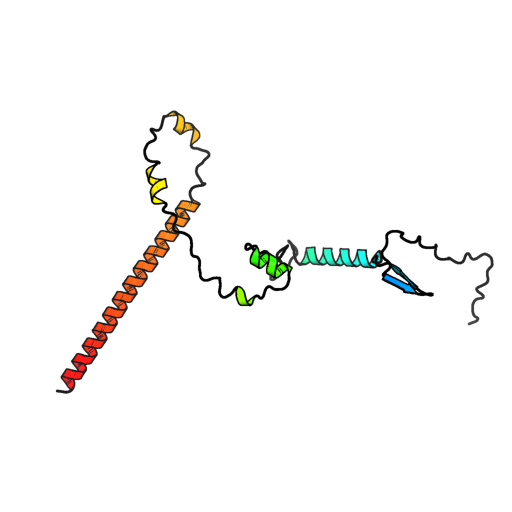886 7.869 -13.766 1.00 88.50 91 GLN A C 1
ATOM 732 O O . GLN A 1 91 ? -9.009 7.982 -14.984 1.00 88.50 91 GLN A O 1
ATOM 737 N N . TRP A 1 92 ? -7.790 7.361 -13.203 1.00 83.00 92 TRP A N 1
ATOM 738 C CA . TRP A 1 92 ? -6.668 6.825 -13.961 1.00 83.00 92 TRP A CA 1
ATOM 739 C C . TRP A 1 92 ? -7.025 5.497 -14.634 1.00 83.00 92 TRP A C 1
ATOM 741 O O . TRP A 1 92 ? -7.529 4.585 -13.980 1.00 83.00 92 TRP A O 1
ATOM 751 N N . ASP A 1 93 ? -6.723 5.383 -15.928 1.00 80.19 93 ASP A N 1
ATOM 752 C CA . ASP A 1 93 ? -6.904 4.161 -16.713 1.00 80.19 93 ASP A CA 1
ATOM 753 C C . ASP A 1 93 ? -5.547 3.719 -17.279 1.00 80.19 93 ASP A C 1
ATOM 755 O O . ASP A 1 93 ? -4.865 4.488 -17.958 1.00 80.19 93 ASP A O 1
ATOM 759 N N . ALA A 1 94 ? -5.153 2.477 -16.995 1.00 71.00 94 ALA A N 1
ATOM 760 C CA . ALA A 1 94 ? -3.835 1.932 -17.332 1.00 71.00 94 ALA A CA 1
ATOM 761 C C . ALA A 1 94 ? -3.553 1.900 -18.845 1.00 71.00 94 ALA A C 1
ATOM 763 O O . ALA A 1 94 ? -2.399 1.824 -19.257 1.00 71.00 94 ALA A O 1
ATOM 764 N N . LYS A 1 95 ? -4.590 2.009 -19.684 1.00 71.38 95 LYS A N 1
ATOM 765 C CA . LYS A 1 95 ? -4.446 2.106 -21.143 1.00 71.38 95 LYS A CA 1
ATOM 766 C C . LYS A 1 95 ? -3.691 3.357 -21.616 1.00 71.38 95 LYS A C 1
ATOM 768 O O . LYS A 1 95 ? -3.195 3.367 -22.734 1.00 71.38 95 LYS A O 1
ATOM 773 N N . TYR A 1 96 ? -3.612 4.411 -20.798 1.00 65.25 96 TYR A N 1
ATOM 774 C CA . TYR A 1 96 ? -2.922 5.654 -21.168 1.00 65.25 96 TYR A CA 1
ATOM 775 C C . TYR A 1 96 ? -1.393 5.587 -20.993 1.00 65.25 96 TYR A C 1
ATOM 777 O O . TYR A 1 96 ? -0.685 6.430 -21.543 1.00 65.25 96 TYR A O 1
ATOM 785 N N . ASP A 1 97 ? -0.864 4.599 -20.261 1.00 64.19 97 ASP A N 1
ATOM 786 C CA . ASP A 1 97 ? 0.585 4.464 -20.045 1.00 64.19 97 ASP A CA 1
ATOM 787 C C . ASP A 1 97 ? 1.319 3.907 -21.278 1.00 64.19 97 ASP A C 1
ATOM 789 O O . ASP A 1 97 ? 2.444 4.323 -21.556 1.00 64.19 97 ASP A O 1
ATOM 793 N N . GLU A 1 98 ? 0.680 3.030 -22.058 1.00 57.56 98 GLU A N 1
ATOM 794 C CA . GLU A 1 98 ? 1.312 2.326 -23.187 1.00 57.56 98 GLU A CA 1
ATOM 795 C C . GLU A 1 98 ? 1.677 3.267 -24.355 1.00 57.56 98 GLU A C 1
ATOM 797 O O . GLU A 1 98 ? 2.673 3.059 -25.044 1.00 57.56 98 GLU A O 1
ATOM 802 N N . GLU A 1 99 ? 0.941 4.370 -24.511 1.00 52.03 99 GLU A N 1
ATOM 803 C CA . GLU A 1 99 ? 1.145 5.373 -25.569 1.00 52.03 99 GLU A CA 1
ATOM 804 C C . GLU A 1 99 ? 2.260 6.390 -25.237 1.00 52.03 99 GLU A C 1
ATOM 806 O O . GLU A 1 99 ? 2.760 7.081 -26.123 1.00 52.03 99 GLU A O 1
ATOM 811 N N . THR A 1 100 ? 2.682 6.507 -23.968 1.00 51.94 100 THR A N 1
ATOM 812 C CA . THR A 1 100 ? 3.588 7.594 -23.524 1.00 51.94 100 THR A CA 1
ATOM 813 C C . THR A 1 100 ? 5.030 7.161 -23.262 1.00 51.94 100 THR A C 1
ATOM 815 O O . THR A 1 100 ? 5.908 8.012 -23.133 1.00 51.94 100 THR A O 1
ATOM 818 N N . SER A 1 101 ? 5.335 5.859 -23.264 1.00 44.97 101 SER A N 1
ATOM 819 C CA . SER A 1 101 ? 6.711 5.358 -23.098 1.00 44.97 101 SER A CA 1
ATOM 820 C C . SER A 1 101 ? 7.621 5.527 -24.330 1.00 44.97 101 SER A C 1
ATOM 822 O O . SER A 1 101 ? 8.741 5.020 -24.317 1.00 44.97 101 SER A O 1
ATOM 824 N N . SER A 1 102 ? 7.195 6.243 -25.381 1.00 42.34 102 SER A N 1
ATOM 825 C CA . SER A 1 102 ? 7.961 6.388 -26.634 1.00 42.34 102 SER A CA 1
ATOM 826 C C . SER A 1 102 ? 8.290 7.831 -27.060 1.00 42.34 102 SER A C 1
ATOM 828 O O . SER A 1 102 ? 8.655 8.039 -28.216 1.00 42.34 102 SER A O 1
ATOM 830 N N . SER A 1 103 ? 8.227 8.827 -26.169 1.00 41.53 103 SER A N 1
ATOM 831 C CA . SER A 1 103 ? 8.671 10.193 -26.502 1.00 41.53 103 SER A CA 1
ATOM 832 C C . SER A 1 103 ? 9.502 10.803 -25.376 1.00 41.53 103 SER A C 1
ATOM 834 O O . SER A 1 103 ? 9.005 11.543 -24.535 1.00 41.53 103 SER A O 1
ATOM 836 N N . SER A 1 104 ? 10.785 10.448 -25.348 1.00 40.03 104 SER A N 1
ATOM 837 C CA . SER A 1 104 ? 11.821 11.165 -24.598 1.00 40.03 104 SER A CA 1
ATOM 838 C C . SER A 1 104 ? 12.316 12.293 -25.509 1.00 40.03 104 SER A C 1
ATOM 840 O O . SER A 1 104 ? 13.296 12.133 -26.233 1.00 40.03 104 SER A O 1
ATOM 842 N N . ASP A 1 105 ? 11.558 13.393 -25.549 1.00 44.16 105 ASP A N 1
ATOM 843 C CA . ASP A 1 105 ? 12.068 14.692 -25.996 1.00 44.16 105 ASP A CA 1
ATOM 844 C C . ASP A 1 105 ? 12.850 15.272 -24.813 1.00 44.16 105 ASP A C 1
ATOM 846 O O . ASP A 1 105 ? 12.292 15.878 -23.902 1.00 44.16 105 ASP A O 1
ATOM 850 N N . GLU A 1 106 ? 14.147 14.980 -24.779 1.00 43.22 106 GLU A N 1
ATOM 851 C CA . GLU A 1 106 ? 15.082 15.616 -23.856 1.00 43.22 106 GLU A CA 1
ATOM 852 C C . GLU A 1 106 ? 15.610 16.871 -24.551 1.00 43.22 106 GLU A C 1
ATOM 854 O O . GLU A 1 106 ? 16.278 16.776 -25.586 1.00 43.22 106 GLU A O 1
ATOM 859 N N . ASP A 1 107 ? 15.307 18.032 -23.978 1.00 43.19 107 ASP A N 1
ATOM 860 C CA . ASP A 1 107 ? 15.801 19.330 -24.420 1.00 43.19 107 ASP A CA 1
ATOM 861 C C . ASP A 1 107 ? 17.323 19.306 -24.670 1.00 43.19 107 ASP A C 1
ATOM 863 O O . ASP A 1 107 ? 18.131 18.909 -23.820 1.00 43.19 107 ASP A O 1
ATOM 867 N N . GLU A 1 108 ? 17.717 19.746 -25.866 1.00 42.28 108 GLU A N 1
ATOM 868 C CA . GLU A 1 108 ? 19.100 19.882 -26.321 1.00 42.28 108 GLU A CA 1
ATOM 869 C C . GLU A 1 108 ? 19.799 21.007 -25.541 1.00 42.28 108 GLU A C 1
ATOM 871 O O . GLU A 1 108 ? 19.890 22.153 -25.978 1.00 42.28 108 GLU A O 1
ATOM 876 N N . TYR A 1 109 ? 20.300 20.696 -24.345 1.00 47.19 109 TYR A N 1
ATOM 877 C CA . TYR A 1 109 ? 21.223 21.586 -23.651 1.00 47.19 109 TYR A CA 1
ATOM 878 C C . TYR A 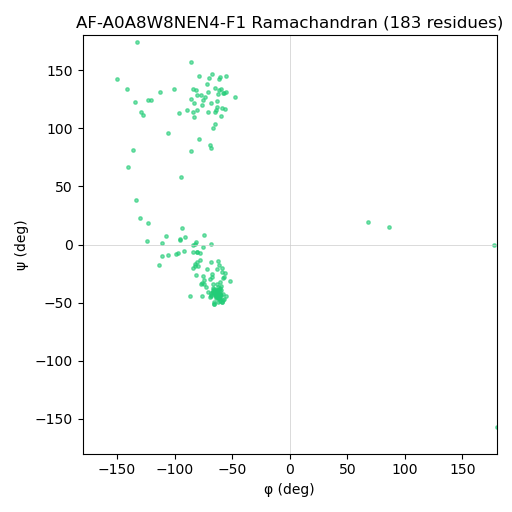1 109 ? 22.576 21.577 -24.373 1.00 47.19 109 TYR A C 1
ATOM 880 O O . TYR A 1 109 ? 23.294 20.574 -24.400 1.00 47.19 109 TYR A O 1
ATOM 888 N N . ASP A 1 110 ? 22.929 22.721 -24.954 1.00 47.56 110 ASP A N 1
ATOM 889 C CA . ASP A 1 110 ? 24.188 22.977 -25.649 1.00 47.56 110 ASP A CA 1
ATOM 890 C C . ASP A 1 110 ? 25.367 23.016 -24.647 1.00 47.56 110 ASP A C 1
ATOM 892 O O . ASP A 1 110 ? 25.771 24.056 -24.127 1.00 47.56 110 ASP A O 1
ATOM 896 N N . ILE A 1 111 ? 25.927 21.838 -24.336 1.00 50.88 111 ILE A N 1
ATOM 897 C CA . ILE A 1 111 ? 27.058 21.628 -23.399 1.00 50.88 111 ILE A CA 1
ATOM 898 C C . ILE A 1 111 ? 28.387 22.205 -23.951 1.00 50.88 111 ILE A C 1
ATOM 900 O O . ILE A 1 111 ? 29.440 22.137 -23.307 1.00 50.88 111 ILE A O 1
ATOM 904 N N . SER A 1 112 ? 28.381 22.810 -25.143 1.00 50.50 112 SER A N 1
ATOM 905 C CA . SER A 1 112 ? 29.584 23.369 -25.767 1.00 50.50 112 SER A CA 1
ATOM 906 C C . SER A 1 112 ? 30.153 24.589 -25.021 1.00 50.50 112 SER A C 1
ATOM 908 O O . SER A 1 112 ? 31.369 24.807 -25.054 1.00 50.50 112 SER A O 1
ATOM 910 N N . ALA A 1 113 ? 29.322 25.329 -24.276 1.00 49.47 113 ALA A N 1
ATOM 911 C CA . ALA A 1 113 ? 29.742 26.518 -23.528 1.00 49.47 113 ALA A CA 1
ATOM 912 C C . ALA A 1 113 ? 30.498 26.196 -22.219 1.00 49.47 113 ALA A C 1
ATOM 914 O O . ALA A 1 113 ? 31.451 26.895 -21.865 1.00 49.47 113 ALA A O 1
ATOM 915 N N . GLU A 1 114 ? 30.143 25.108 -21.526 1.00 48.56 114 GLU A N 1
ATOM 916 C CA . GLU A 1 114 ? 30.715 24.757 -20.213 1.00 48.56 114 GLU A CA 1
ATOM 917 C C . GLU A 1 114 ? 32.158 24.218 -20.337 1.00 48.56 114 GLU A C 1
ATOM 919 O O . GLU A 1 114 ? 33.025 24.487 -19.500 1.00 48.56 114 GLU A O 1
ATOM 924 N N . LEU A 1 115 ? 32.469 23.502 -21.429 1.00 49.41 115 LEU A N 1
ATOM 925 C CA . LEU A 1 115 ? 33.801 22.914 -21.639 1.00 49.41 115 LEU A CA 1
ATOM 926 C C . LEU A 1 115 ? 34.893 23.946 -21.970 1.00 49.41 115 LEU A C 1
ATOM 928 O O . LEU A 1 115 ? 36.080 23.658 -21.790 1.00 49.41 115 LEU A O 1
ATOM 932 N N . GLN A 1 116 ? 34.535 25.140 -22.451 1.00 48.84 116 GLN A N 1
ATOM 933 C CA . GLN A 1 116 ? 35.524 26.145 -22.859 1.00 48.84 116 GLN A CA 1
ATOM 934 C C . GLN A 1 116 ? 36.054 26.993 -21.692 1.00 48.84 116 GLN A C 1
ATOM 936 O O . GLN A 1 116 ? 37.161 27.531 -21.788 1.00 48.84 116 GLN A O 1
ATOM 941 N N . GLN A 1 117 ? 35.348 27.063 -20.558 1.00 48.06 117 GLN A N 1
ATOM 942 C CA . GLN A 1 117 ? 35.769 27.891 -19.418 1.00 48.06 117 GLN A CA 1
ATOM 943 C C . GLN A 1 117 ? 36.823 27.234 -18.509 1.00 48.06 117 GLN A C 1
ATOM 945 O O . GLN A 1 117 ? 37.548 27.935 -17.804 1.00 48.06 117 GLN A O 1
ATOM 950 N N . GLN A 1 118 ? 37.009 25.912 -18.560 1.00 48.84 118 GLN A N 1
ATOM 951 C CA . GLN A 1 118 ? 37.950 25.219 -17.664 1.00 48.84 118 GLN A CA 1
ATOM 952 C C . GLN A 1 118 ? 39.425 25.257 -18.109 1.00 48.84 118 GLN A C 1
ATOM 954 O O . GLN A 1 118 ? 40.294 24.733 -17.413 1.00 48.84 118 GLN A O 1
ATOM 959 N N . LYS A 1 119 ? 39.763 25.894 -19.241 1.00 49.94 119 LYS A N 1
ATOM 960 C CA . LYS A 1 119 ? 41.117 25.808 -19.825 1.00 49.94 119 LYS A CA 1
ATOM 961 C C . LYS A 1 119 ? 42.111 26.908 -19.425 1.00 49.94 119 LYS A C 1
ATOM 963 O O . LYS A 1 119 ? 43.165 27.017 -20.047 1.00 49.94 119 LYS A O 1
ATOM 968 N N . ARG A 1 120 ? 41.842 27.711 -18.388 1.00 51.59 120 ARG A N 1
ATOM 969 C CA . ARG A 1 120 ? 42.785 28.747 -17.913 1.00 51.59 120 ARG A CA 1
ATOM 970 C C . ARG A 1 120 ? 42.840 28.867 -16.390 1.00 51.59 120 ARG A C 1
ATOM 972 O O . ARG A 1 120 ? 42.488 29.902 -15.840 1.00 51.59 120 ARG A O 1
ATOM 979 N N . GLN A 1 121 ? 43.330 27.842 -15.696 1.00 52.44 121 GLN A N 1
ATOM 980 C CA . GLN A 1 121 ? 43.786 28.014 -14.313 1.00 52.44 121 GLN A CA 1
ATOM 981 C C . GLN A 1 121 ? 45.194 27.438 -14.148 1.00 52.44 121 GLN A C 1
ATOM 983 O O . GLN A 1 121 ? 45.429 26.243 -14.308 1.00 52.44 121 GLN A O 1
ATOM 988 N N . GLN A 1 122 ? 46.142 28.338 -13.884 1.00 53.38 122 GLN A N 1
ATOM 989 C CA . GLN A 1 122 ? 47.528 28.038 -13.532 1.00 53.38 122 GLN A CA 1
ATOM 990 C C . GLN A 1 122 ? 47.532 27.282 -12.197 1.00 53.38 122 GLN A C 1
ATOM 992 O O . GLN A 1 122 ? 47.095 27.807 -11.173 1.00 53.38 122 GLN A O 1
ATOM 997 N N . VAL A 1 123 ? 47.979 26.028 -12.208 1.00 48.97 123 VAL A N 1
ATOM 998 C CA . VAL A 1 123 ? 48.014 25.171 -11.018 1.00 48.97 123 VAL A CA 1
ATOM 999 C C . VAL A 1 123 ? 49.234 25.499 -10.152 1.00 48.97 123 VAL A C 1
ATOM 1001 O O . VAL A 1 123 ? 50.374 25.306 -10.562 1.00 48.97 123 VAL A O 1
ATOM 1004 N N . SER A 1 124 ? 48.987 25.987 -8.935 1.00 65.81 124 SER A N 1
ATOM 1005 C CA . SER A 1 124 ? 50.004 26.192 -7.893 1.00 65.81 124 SER A CA 1
ATOM 1006 C C . SER A 1 124 ? 50.368 24.870 -7.199 1.00 65.81 124 SER A C 1
ATOM 1008 O O . SER A 1 124 ? 49.503 24.012 -6.983 1.00 65.81 124 SER A O 1
ATOM 1010 N N . ALA A 1 125 ? 51.640 24.708 -6.817 1.00 55.62 125 ALA A N 1
ATOM 1011 C CA . ALA A 1 125 ? 52.216 23.487 -6.237 1.00 55.62 125 ALA A CA 1
ATOM 1012 C C . ALA A 1 125 ? 51.545 23.021 -4.925 1.00 55.62 125 ALA A C 1
ATOM 1014 O O . ALA A 1 125 ? 51.590 21.837 -4.594 1.00 55.62 125 ALA A O 1
ATOM 1015 N N . THR A 1 126 ? 50.838 23.904 -4.214 1.00 55.66 126 THR A N 1
ATOM 1016 C CA . THR A 1 126 ? 50.043 23.555 -3.021 1.00 55.66 126 THR A CA 1
ATOM 1017 C C . THR A 1 126 ? 48.809 22.696 -3.325 1.00 55.66 126 THR A C 1
ATOM 1019 O O . THR A 1 126 ? 48.273 22.055 -2.423 1.00 55.66 126 THR A O 1
ATOM 1022 N N . SER A 1 127 ? 48.379 22.598 -4.588 1.00 52.78 127 SER A N 1
ATOM 1023 C CA . SER A 1 127 ? 47.233 21.765 -4.997 1.00 52.78 127 SER A CA 1
ATOM 1024 C C . SER A 1 127 ? 47.538 20.261 -5.097 1.00 52.78 127 SER A C 1
ATOM 1026 O O . SER A 1 127 ? 46.613 19.448 -5.153 1.00 52.78 127 SER A O 1
ATOM 1028 N N . PHE A 1 128 ? 48.814 19.859 -5.077 1.00 54.22 128 PHE A N 1
ATOM 1029 C CA . PHE A 1 128 ? 49.200 18.446 -5.185 1.00 54.22 128 PHE A CA 1
ATOM 1030 C C . PHE A 1 128 ? 48.953 17.643 -3.902 1.00 54.22 128 PHE A C 1
ATOM 1032 O O . PHE A 1 128 ? 48.687 16.444 -3.973 1.00 54.22 128 PHE A O 1
ATOM 1039 N N . VAL A 1 129 ? 48.974 18.290 -2.733 1.00 56.72 129 VAL A N 1
ATOM 1040 C CA . VAL A 1 129 ? 48.883 17.602 -1.431 1.00 56.72 129 VAL A CA 1
ATOM 1041 C C . VAL A 1 129 ? 47.431 17.221 -1.078 1.00 56.72 129 VAL A C 1
ATOM 1043 O O . VAL A 1 129 ? 47.201 16.294 -0.309 1.00 56.72 129 VAL A O 1
ATOM 1046 N N . LEU A 1 130 ? 46.428 17.842 -1.713 1.00 53.69 130 LEU A N 1
ATOM 1047 C CA . LEU A 1 130 ? 44.995 17.603 -1.454 1.00 53.69 130 LEU A CA 1
ATOM 1048 C C . LEU A 1 130 ? 44.332 16.575 -2.395 1.00 53.69 130 LEU A C 1
ATOM 1050 O O . LEU A 1 130 ? 43.127 16.338 -2.310 1.00 53.69 130 LEU A O 1
ATOM 1054 N N . ARG A 1 131 ? 45.084 15.934 -3.302 1.00 52.41 131 ARG A N 1
ATOM 1055 C CA . ARG A 1 131 ? 44.505 15.101 -4.377 1.00 52.41 131 ARG A CA 1
ATOM 1056 C C . ARG A 1 131 ? 44.034 13.698 -3.978 1.00 52.41 131 ARG A C 1
ATOM 1058 O O . ARG A 1 131 ? 43.409 13.035 -4.801 1.00 52.41 131 ARG A O 1
ATOM 1065 N N . ARG A 1 132 ? 44.286 13.230 -2.753 1.00 51.78 132 ARG A N 1
ATOM 1066 C CA . ARG A 1 132 ? 43.990 11.832 -2.373 1.00 51.78 132 ARG A CA 1
ATOM 1067 C C . ARG A 1 132 ? 42.549 11.539 -1.923 1.00 51.78 132 ARG A C 1
ATOM 1069 O O . ARG A 1 132 ? 42.266 10.384 -1.656 1.00 51.78 132 ARG A O 1
ATOM 1076 N N . SER A 1 133 ? 41.634 12.517 -1.877 1.00 50.69 133 SER A N 1
ATOM 1077 C CA . SER A 1 133 ? 40.275 12.294 -1.327 1.00 50.69 133 SER A CA 1
ATOM 1078 C C . SER A 1 133 ? 39.091 12.629 -2.256 1.00 50.69 133 SER A C 1
ATOM 1080 O O . SER A 1 133 ? 37.948 12.546 -1.815 1.00 50.69 133 SER A O 1
ATOM 1082 N N . LYS A 1 134 ? 39.309 13.036 -3.516 1.00 54.50 134 LYS A N 1
ATOM 1083 C CA . LYS A 1 134 ? 38.214 13.471 -4.422 1.00 54.50 134 LYS A CA 1
ATOM 1084 C C . LYS A 1 134 ? 38.217 12.827 -5.814 1.00 54.50 134 LYS A C 1
ATOM 1086 O O . LYS A 1 134 ? 37.686 13.402 -6.759 1.00 54.50 134 LYS A O 1
ATOM 1091 N N . THR A 1 135 ? 38.830 11.664 -5.979 1.00 57.47 135 THR A N 1
ATOM 1092 C CA . THR A 1 135 ? 38.794 10.937 -7.255 1.00 57.47 135 THR A CA 1
ATOM 1093 C C . THR A 1 135 ? 37.856 9.753 -7.101 1.00 57.47 135 THR A C 1
ATOM 1095 O O . THR A 1 135 ? 38.262 8.776 -6.503 1.00 57.47 135 THR A O 1
ATOM 1098 N N . ASP A 1 136 ? 36.592 9.932 -7.517 1.00 55.28 136 ASP A N 1
ATOM 1099 C CA . ASP A 1 136 ? 35.691 8.861 -8.013 1.00 55.28 136 ASP A CA 1
ATOM 1100 C C . ASP A 1 136 ? 34.266 9.344 -8.374 1.00 55.28 136 ASP A C 1
ATOM 1102 O O . ASP A 1 136 ? 33.465 8.579 -8.891 1.00 55.28 136 ASP A O 1
ATOM 1106 N N . MET A 1 137 ? 33.937 10.635 -8.226 1.00 54.47 137 MET A N 1
ATOM 1107 C CA . MET A 1 137 ? 32.602 11.164 -8.586 1.00 54.47 137 MET A CA 1
ATOM 1108 C C . MET A 1 137 ? 32.416 11.538 -10.073 1.00 54.47 137 MET A C 1
ATOM 1110 O O . MET A 1 137 ? 31.305 11.848 -10.488 1.00 54.47 137 MET A O 1
ATOM 1114 N N . ASN A 1 138 ? 33.478 11.491 -10.888 1.00 58.09 138 ASN A N 1
ATOM 1115 C CA . ASN A 1 138 ? 33.432 11.851 -12.318 1.00 58.09 138 ASN A CA 1
ATOM 1116 C C . ASN A 1 138 ? 33.527 10.631 -13.258 1.00 58.09 138 ASN A C 1
ATOM 1118 O O . ASN A 1 138 ? 33.660 10.796 -14.473 1.00 58.09 138 ASN A O 1
ATOM 1122 N N . THR A 1 139 ? 33.492 9.408 -12.723 1.00 67.50 139 THR A N 1
ATOM 1123 C CA . THR A 1 139 ? 33.534 8.166 -13.514 1.00 67.50 139 THR A CA 1
ATOM 1124 C C . THR A 1 139 ? 32.189 7.893 -14.181 1.00 67.50 139 THR A C 1
ATOM 1126 O O . THR A 1 139 ? 32.164 7.674 -15.386 1.00 67.50 139 THR A O 1
ATOM 1129 N N . LEU A 1 140 ? 31.071 8.048 -13.460 1.00 75.31 140 LEU A N 1
ATOM 1130 C CA . LEU A 1 140 ? 29.731 7.761 -13.987 1.00 75.31 140 LEU A CA 1
ATOM 1131 C C . LEU A 1 140 ? 29.383 8.625 -15.207 1.00 75.31 140 LEU A C 1
ATOM 1133 O O . LEU A 1 140 ? 28.964 8.108 -16.236 1.00 75.31 140 LEU A O 1
ATOM 1137 N N . GLN A 1 141 ? 29.600 9.942 -15.139 1.00 77.94 141 GLN A N 1
ATOM 1138 C CA . GLN A 1 141 ? 29.336 10.825 -16.283 1.00 77.94 141 GLN A CA 1
ATOM 1139 C C . GLN A 1 141 ? 30.219 10.468 -17.486 1.0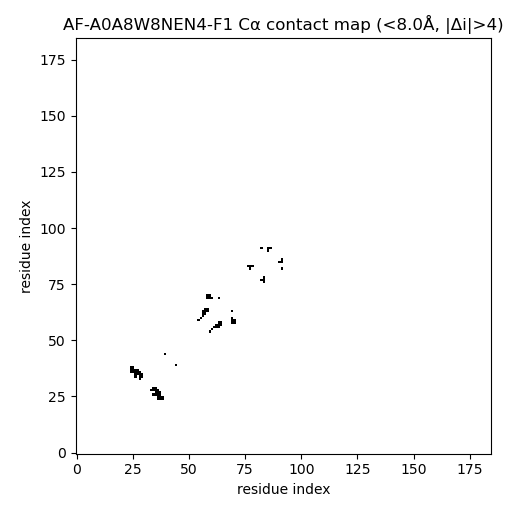0 77.94 141 GLN A C 1
ATOM 1141 O O . GLN A 1 141 ? 29.750 10.462 -18.624 1.00 77.94 141 GLN A O 1
ATOM 1146 N N . ARG A 1 142 ? 31.486 10.111 -17.244 1.00 80.62 142 ARG A N 1
ATOM 1147 C CA . ARG A 1 142 ? 32.415 9.679 -18.293 1.00 80.62 142 ARG A CA 1
ATOM 1148 C C . ARG A 1 142 ? 31.985 8.352 -18.920 1.00 80.62 142 ARG A C 1
ATOM 1150 O O . ARG A 1 142 ? 32.064 8.216 -20.139 1.00 80.62 142 ARG A O 1
ATOM 1157 N N . GLU A 1 143 ? 31.512 7.409 -18.115 1.00 81.12 143 GLU A N 1
ATOM 1158 C CA . GLU A 1 143 ? 30.983 6.120 -18.564 1.00 81.12 143 GLU A CA 1
ATOM 1159 C C . GLU A 1 143 ? 29.682 6.287 -19.355 1.00 81.12 143 GLU A C 1
ATOM 1161 O O . GLU A 1 143 ? 29.541 5.694 -20.421 1.00 81.12 143 GLU A O 1
ATOM 1166 N N . VAL A 1 144 ? 28.780 7.171 -18.921 1.00 86.94 144 VAL A N 1
ATOM 1167 C CA . VAL A 1 144 ? 27.541 7.497 -19.646 1.00 86.94 144 VAL A CA 1
ATOM 1168 C C . VAL A 1 144 ? 27.846 8.148 -20.998 1.00 86.94 144 VAL A C 1
ATOM 1170 O O . VAL A 1 144 ? 27.266 7.762 -22.013 1.00 86.94 144 VAL A O 1
ATOM 1173 N N . ILE A 1 145 ? 28.787 9.098 -21.053 1.00 85.56 145 ILE A N 1
ATOM 1174 C CA . ILE A 1 145 ? 29.232 9.709 -22.317 1.00 85.56 145 ILE A CA 1
ATOM 1175 C C . ILE A 1 145 ? 29.878 8.652 -23.225 1.00 85.56 145 ILE A C 1
ATOM 1177 O O . ILE A 1 145 ? 29.607 8.614 -24.427 1.00 85.56 145 ILE A O 1
ATOM 1181 N N . HIS A 1 146 ? 30.702 7.764 -22.665 1.00 84.06 146 HIS A N 1
ATOM 1182 C CA . HIS A 1 146 ? 31.329 6.679 -23.415 1.00 84.06 146 HIS A CA 1
ATOM 1183 C C . HIS A 1 146 ? 30.290 5.704 -23.994 1.00 84.06 146 HIS A C 1
ATOM 1185 O O . HIS A 1 146 ? 30.352 5.384 -25.182 1.00 84.06 146 HIS A O 1
ATOM 1191 N N . GLY A 1 147 ? 29.290 5.311 -23.200 1.00 87.81 147 GLY A N 1
ATOM 1192 C CA . GLY A 1 147 ? 28.173 4.474 -23.637 1.00 87.81 147 GLY A CA 1
ATOM 1193 C C . GLY A 1 147 ? 27.337 5.134 -24.735 1.00 87.81 147 GLY A C 1
ATOM 1194 O O . GLY A 1 147 ? 27.051 4.505 -25.754 1.00 87.81 147 GLY A O 1
ATOM 1195 N N . ARG A 1 148 ? 27.025 6.431 -24.603 1.00 89.00 148 ARG A N 1
ATOM 1196 C CA . ARG A 1 148 ? 26.313 7.201 -25.641 1.00 89.00 148 ARG A CA 1
ATOM 1197 C C . ARG A 1 148 ? 27.078 7.230 -26.965 1.00 89.00 148 ARG A C 1
ATOM 1199 O O . ARG A 1 148 ? 26.486 7.000 -28.019 1.00 89.00 148 ARG A O 1
ATOM 1206 N N . ASN A 1 149 ? 28.392 7.444 -26.915 1.00 81.00 149 ASN A N 1
ATOM 1207 C CA . ASN A 1 149 ? 29.240 7.426 -28.108 1.00 81.00 149 ASN A CA 1
ATOM 1208 C C . ASN A 1 149 ? 29.296 6.036 -28.753 1.00 81.00 149 ASN A C 1
ATOM 1210 O O . ASN A 1 149 ? 29.244 5.926 -29.977 1.00 81.00 149 ASN A O 1
ATOM 1214 N N . MET A 1 150 ? 29.343 4.974 -27.947 1.00 81.56 150 MET A N 1
ATOM 1215 C CA . MET A 1 150 ? 29.311 3.596 -28.438 1.00 81.56 150 MET A CA 1
ATOM 1216 C C . MET A 1 150 ? 28.001 3.293 -29.175 1.00 81.56 150 MET A C 1
ATOM 1218 O O . MET A 1 150 ? 28.034 2.841 -30.318 1.00 81.56 150 MET A O 1
ATOM 1222 N N . VAL A 1 151 ? 26.852 3.621 -28.575 1.00 85.56 151 VAL A N 1
ATOM 1223 C CA . VAL A 1 151 ? 25.530 3.433 -29.198 1.00 85.56 151 VAL A CA 1
ATOM 1224 C C . VAL A 1 151 ? 25.408 4.240 -30.490 1.00 85.56 151 VAL A C 1
ATOM 1226 O O . VAL A 1 151 ? 24.934 3.718 -31.499 1.00 85.56 151 VAL A O 1
ATOM 1229 N N . ARG A 1 152 ? 25.872 5.497 -30.497 1.00 84.94 152 ARG A N 1
ATOM 1230 C CA . ARG A 1 152 ? 25.870 6.344 -31.698 1.00 84.94 152 ARG A CA 1
ATOM 1231 C C . ARG A 1 152 ? 26.706 5.731 -32.822 1.00 84.94 152 ARG A C 1
ATOM 1233 O O . ARG A 1 152 ? 26.229 5.652 -33.949 1.00 84.94 152 ARG A O 1
ATOM 1240 N N . ASN A 1 153 ? 27.914 5.261 -32.522 1.00 77.81 153 ASN A N 1
ATOM 1241 C CA . ASN A 1 153 ? 28.802 4.662 -33.519 1.00 77.81 153 ASN A CA 1
ATOM 1242 C C . ASN A 1 153 ? 28.239 3.351 -34.084 1.00 77.81 153 ASN A C 1
ATOM 1244 O O . ASN A 1 153 ? 28.327 3.123 -35.288 1.00 77.81 153 ASN A O 1
ATOM 1248 N N . VAL A 1 154 ? 27.603 2.522 -33.248 1.00 81.88 154 VAL A N 1
ATOM 1249 C CA . VAL A 1 154 ? 26.915 1.301 -33.702 1.00 81.88 154 VAL A CA 1
ATOM 1250 C C . VAL A 1 154 ? 25.730 1.643 -34.604 1.00 81.88 154 VAL A C 1
ATOM 1252 O O . VAL A 1 154 ? 25.586 1.032 -35.658 1.00 81.88 154 VAL A O 1
ATOM 1255 N N . LYS A 1 155 ? 24.922 2.654 -34.257 1.00 83.69 155 LYS A N 1
ATOM 1256 C CA . LYS A 1 155 ? 23.814 3.123 -35.110 1.00 83.69 155 LYS A CA 1
ATOM 1257 C C . LYS A 1 155 ? 24.304 3.650 -36.463 1.00 83.69 155 LYS A C 1
ATOM 1259 O O . LYS A 1 155 ? 23.715 3.322 -37.488 1.00 83.69 155 LYS A O 1
ATOM 1264 N N . LEU A 1 156 ? 25.397 4.417 -36.480 1.00 80.44 156 LEU A N 1
ATOM 1265 C CA . LEU A 1 156 ? 26.014 4.901 -37.722 1.00 80.44 156 LEU A CA 1
ATOM 1266 C C . LEU A 1 156 ? 26.554 3.746 -38.579 1.00 80.44 156 LEU A C 1
ATOM 1268 O O . LEU A 1 156 ? 26.336 3.724 -39.788 1.00 80.44 156 LEU A O 1
ATOM 1272 N N . GLY A 1 157 ? 27.211 2.762 -37.955 1.00 80.81 157 GLY A N 1
ATOM 1273 C CA . GLY A 1 157 ? 27.679 1.555 -38.637 1.00 80.81 157 GLY A CA 1
ATOM 1274 C C . GLY A 1 157 ? 26.535 0.700 -39.190 1.00 80.81 157 GLY A C 1
ATOM 1275 O O . GLY A 1 157 ? 26.631 0.203 -40.309 1.00 80.81 157 GLY A O 1
ATOM 1276 N N . HIS A 1 158 ? 25.433 0.578 -38.447 1.00 75.38 158 HIS A N 1
ATOM 1277 C CA . HIS A 1 158 ? 24.229 -0.128 -38.885 1.00 75.38 158 HIS A CA 1
ATOM 1278 C C . HIS A 1 158 ? 23.583 0.551 -40.101 1.00 75.38 158 HIS A C 1
ATOM 1280 O O . HIS A 1 158 ? 23.331 -0.114 -41.101 1.00 75.38 158 HIS A O 1
ATOM 1286 N N . GLY A 1 159 ? 23.436 1.881 -40.076 1.00 78.88 159 GLY A N 1
ATOM 1287 C CA . GLY A 1 159 ? 22.918 2.637 -41.221 1.00 78.88 159 GLY A CA 1
ATOM 1288 C C . GLY A 1 159 ? 23.788 2.507 -42.478 1.00 78.88 159 GLY A C 1
ATOM 1289 O O . GLY A 1 159 ? 23.265 2.368 -43.583 1.00 78.88 159 GLY A O 1
ATOM 1290 N N . LEU A 1 160 ? 25.118 2.478 -42.325 1.00 82.12 160 LEU A N 1
ATOM 1291 C CA . LEU A 1 160 ? 26.034 2.220 -43.441 1.00 82.12 160 LEU A CA 1
ATOM 1292 C C . LEU A 1 160 ? 25.883 0.792 -43.989 1.00 82.12 160 LEU A C 1
ATOM 1294 O O . LEU A 1 160 ? 25.899 0.590 -45.202 1.00 82.12 160 LEU A O 1
ATOM 1298 N N . PHE A 1 161 ? 25.725 -0.198 -43.110 1.00 79.06 161 PHE A N 1
ATOM 1299 C CA . PHE A 1 161 ? 25.524 -1.589 -43.510 1.00 79.06 161 PHE A CA 1
ATOM 1300 C C . PHE A 1 161 ? 24.221 -1.776 -44.299 1.00 79.06 161 PHE A C 1
ATOM 1302 O O . PHE A 1 161 ? 24.220 -2.466 -45.319 1.00 79.06 161 PHE A O 1
ATOM 1309 N N . ASP A 1 162 ? 23.139 -1.113 -43.893 1.00 80.19 162 ASP A N 1
ATOM 1310 C CA . ASP A 1 162 ? 21.861 -1.155 -44.608 1.00 80.19 162 ASP A CA 1
ATOM 1311 C C . ASP A 1 162 ? 21.947 -0.494 -45.992 1.00 80.19 162 ASP A C 1
ATOM 1313 O O . ASP A 1 162 ? 21.431 -1.031 -46.978 1.00 80.19 162 ASP A O 1
ATOM 1317 N N . LEU A 1 163 ? 22.674 0.622 -46.108 1.00 83.19 163 LEU A N 1
ATOM 1318 C CA . LEU A 1 163 ? 22.975 1.252 -47.399 1.00 83.19 163 LEU A CA 1
ATOM 1319 C C . LEU A 1 163 ? 23.767 0.316 -48.326 1.00 83.19 163 LEU A C 1
ATOM 1321 O O . LEU A 1 163 ? 23.406 0.140 -49.486 1.00 83.19 163 LEU A O 1
ATOM 1325 N N . ILE A 1 164 ? 24.799 -0.360 -47.816 1.00 86.69 164 ILE A N 1
ATOM 1326 C CA . ILE A 1 164 ? 25.583 -1.318 -48.613 1.00 86.69 164 ILE A CA 1
ATOM 1327 C C . ILE A 1 164 ? 24.719 -2.514 -49.033 1.00 86.69 164 ILE A C 1
ATOM 1329 O O . ILE A 1 164 ? 24.787 -2.971 -50.175 1.00 86.69 164 ILE A O 1
ATOM 1333 N N . LYS A 1 165 ? 23.880 -3.025 -48.129 1.00 87.31 165 LYS A N 1
ATOM 1334 C CA . LYS A 1 165 ? 23.000 -4.168 -48.396 1.00 87.31 165 LYS A CA 1
ATOM 1335 C C . LYS A 1 165 ? 21.954 -3.840 -49.462 1.00 87.31 165 LYS A C 1
ATOM 1337 O O . LYS A 1 165 ? 21.704 -4.661 -50.346 1.00 87.31 165 LYS A O 1
ATOM 1342 N N . THR A 1 166 ? 21.368 -2.644 -49.407 1.00 89.00 166 THR A N 1
ATOM 1343 C CA . THR A 1 166 ? 20.427 -2.163 -50.431 1.00 89.00 166 THR A CA 1
ATOM 1344 C C . THR A 1 166 ? 21.115 -1.952 -51.781 1.00 89.00 166 THR A C 1
ATOM 1346 O O . THR A 1 166 ? 20.574 -2.377 -52.803 1.00 89.00 166 THR A O 1
ATO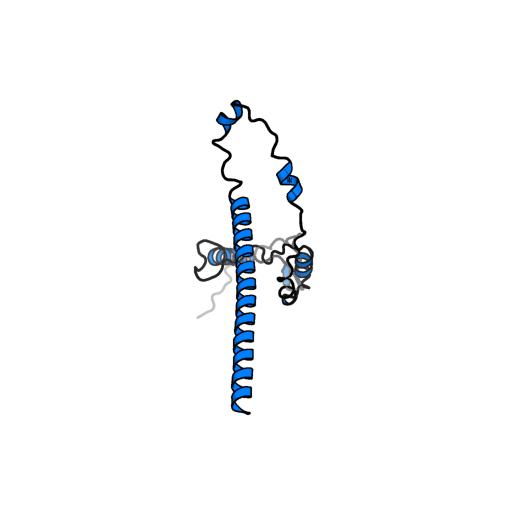M 1349 N N . GLU A 1 167 ? 22.335 -1.407 -51.803 1.00 87.00 167 GLU A N 1
ATOM 1350 C CA . GLU A 1 167 ? 23.130 -1.261 -53.028 1.00 87.00 167 GLU A CA 1
ATOM 1351 C C . GLU A 1 167 ? 23.474 -2.624 -53.658 1.00 87.00 167 GLU A C 1
ATOM 1353 O O . GLU A 1 167 ? 23.313 -2.818 -54.866 1.00 87.00 167 GLU A O 1
ATOM 1358 N N . GLN A 1 168 ? 23.903 -3.604 -52.856 1.00 88.00 168 GLN A N 1
ATOM 1359 C CA . GLN A 1 168 ? 24.189 -4.962 -53.331 1.00 88.00 168 GLN A CA 1
ATOM 1360 C C . GLN A 1 168 ? 22.934 -5.652 -53.876 1.00 88.00 168 GLN A C 1
ATOM 1362 O O . GLN A 1 168 ? 22.981 -6.242 -54.958 1.00 88.00 168 GLN A O 1
ATOM 1367 N N . ALA A 1 169 ? 21.799 -5.537 -53.181 1.00 84.12 169 ALA A N 1
ATOM 1368 C CA . ALA A 1 169 ? 20.526 -6.076 -53.652 1.00 84.12 169 ALA A CA 1
ATOM 1369 C C . ALA A 1 169 ? 20.093 -5.443 -54.988 1.00 84.12 169 ALA A C 1
ATOM 1371 O O . ALA A 1 169 ? 19.630 -6.148 -55.888 1.00 84.12 169 ALA A O 1
ATOM 1372 N N . ALA A 1 170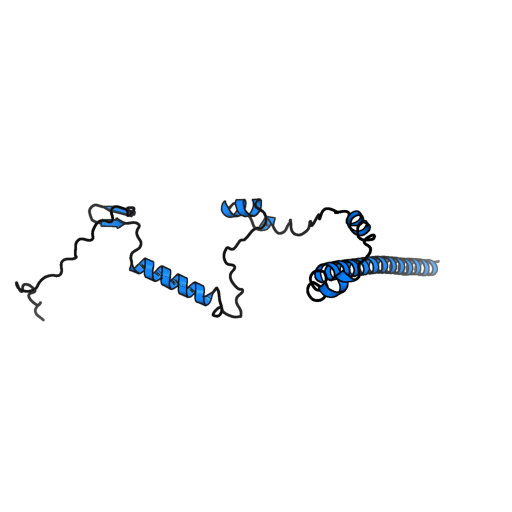 ? 20.299 -4.133 -55.156 1.00 82.69 170 ALA A N 1
ATOM 1373 C CA . ALA A 1 170 ? 20.027 -3.440 -56.412 1.00 82.69 170 ALA A CA 1
ATOM 1374 C C . ALA A 1 170 ? 20.942 -3.925 -57.550 1.00 82.69 170 ALA A C 1
ATOM 1376 O O . ALA A 1 170 ? 20.453 -4.189 -58.649 1.00 82.69 170 ALA A O 1
ATOM 1377 N N . LYS A 1 171 ? 22.243 -4.124 -57.294 1.00 81.69 171 LYS A N 1
ATOM 1378 C CA . LYS A 1 171 ? 23.191 -4.655 -58.291 1.00 81.69 171 LYS A CA 1
ATOM 1379 C C . LYS A 1 171 ? 22.836 -6.073 -58.736 1.00 81.69 171 LYS A C 1
ATOM 1381 O O . LYS A 1 171 ? 22.816 -6.337 -59.935 1.00 81.69 171 LYS A O 1
ATOM 1386 N N . VAL A 1 172 ? 22.495 -6.966 -57.803 1.00 82.38 172 VAL A N 1
ATOM 1387 C CA . VAL A 1 172 ? 22.039 -8.331 -58.130 1.00 82.38 172 VAL A CA 1
ATOM 1388 C C . VAL A 1 172 ? 20.767 -8.288 -58.977 1.00 82.38 172 VAL A C 1
ATOM 1390 O O . VAL A 1 172 ? 20.665 -8.996 -59.978 1.00 82.38 172 VAL A O 1
ATOM 1393 N N . ARG A 1 173 ? 19.818 -7.409 -58.634 1.00 76.88 173 ARG A N 1
ATOM 1394 C CA . ARG A 1 173 ? 18.583 -7.234 -59.404 1.00 76.88 173 ARG A CA 1
ATOM 1395 C C . ARG A 1 173 ? 18.860 -6.742 -60.826 1.00 76.88 173 ARG A C 1
ATOM 1397 O O . ARG A 1 173 ? 18.326 -7.317 -61.768 1.00 76.88 173 ARG A O 1
ATOM 1404 N N . ILE A 1 174 ? 19.718 -5.739 -61.001 1.00 75.62 174 ILE A N 1
ATOM 1405 C CA . ILE A 1 174 ? 20.087 -5.221 -62.329 1.00 75.62 174 ILE A CA 1
ATOM 1406 C C . ILE A 1 174 ? 20.756 -6.315 -63.171 1.00 75.62 174 ILE A C 1
ATOM 1408 O O . ILE A 1 174 ? 20.356 -6.522 -64.313 1.00 75.62 174 ILE A O 1
ATOM 1412 N N . LEU A 1 175 ? 21.703 -7.063 -62.594 1.00 69.19 175 LEU A N 1
ATOM 1413 C CA . LEU A 1 175 ? 22.375 -8.171 -63.281 1.00 69.19 175 LEU A CA 1
ATOM 1414 C C . LEU A 1 175 ? 21.403 -9.294 -63.675 1.00 69.19 175 LEU A C 1
ATOM 1416 O O . LEU A 1 175 ? 21.524 -9.863 -64.756 1.00 69.19 175 LEU A O 1
ATOM 1420 N N . SER A 1 176 ? 20.401 -9.594 -62.845 1.00 60.97 176 SER A N 1
ATOM 1421 C CA . SER A 1 176 ? 19.376 -10.586 -63.195 1.00 60.97 176 SER A CA 1
ATOM 1422 C C . SER A 1 176 ? 18.496 -10.138 -64.370 1.00 60.97 176 SER A C 1
ATOM 1424 O O . SER A 1 176 ? 18.170 -10.941 -65.244 1.00 60.97 176 SER A O 1
ATOM 1426 N N . VAL A 1 177 ? 18.161 -8.847 -64.447 1.00 65.44 177 VAL A N 1
ATOM 1427 C CA . VAL A 1 177 ? 17.339 -8.290 -65.531 1.00 65.44 177 VAL A CA 1
ATOM 1428 C C . VAL A 1 177 ? 18.118 -8.262 -66.847 1.00 65.44 177 VAL A C 1
ATOM 1430 O O . VAL A 1 177 ? 17.572 -8.637 -67.884 1.00 65.44 177 VAL A O 1
ATOM 1433 N N . THR A 1 178 ? 19.401 -7.895 -66.825 1.00 62.50 178 THR A N 1
ATOM 1434 C CA . THR A 1 178 ? 20.232 -7.866 -68.039 1.00 62.50 178 THR A CA 1
ATOM 1435 C C . THR A 1 178 ? 20.501 -9.264 -68.591 1.00 62.50 178 THR A C 1
ATOM 1437 O O . THR A 1 178 ? 20.361 -9.462 -69.795 1.00 62.50 178 THR A O 1
ATOM 1440 N N . ILE A 1 179 ? 20.789 -10.255 -67.738 1.00 60.31 179 ILE A N 1
ATOM 1441 C CA . ILE A 1 179 ? 20.966 -11.655 -68.167 1.00 60.31 179 ILE A CA 1
ATOM 1442 C C . ILE A 1 179 ? 19.679 -12.203 -68.79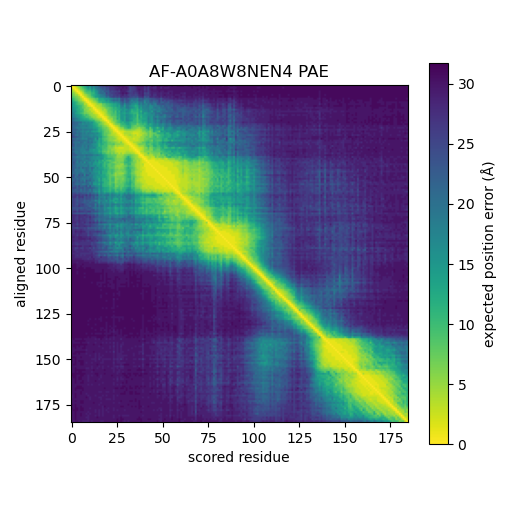9 1.00 60.31 179 ILE A C 1
ATOM 1444 O O . ILE A 1 179 ? 19.733 -12.831 -69.853 1.00 60.31 179 ILE A O 1
ATOM 1448 N N . THR A 1 180 ? 18.515 -11.919 -68.207 1.00 59.44 180 THR A N 1
ATOM 1449 C CA . THR A 1 180 ? 17.223 -12.383 -68.747 1.00 59.44 180 THR A CA 1
ATOM 1450 C C . THR A 1 180 ? 16.893 -11.721 -70.089 1.00 59.44 180 THR A C 1
ATOM 1452 O O . THR A 1 180 ? 16.332 -12.365 -70.968 1.00 59.44 180 THR A O 1
ATOM 1455 N N . THR A 1 181 ? 17.285 -10.458 -70.280 1.00 57.69 181 THR A N 1
ATOM 1456 C CA . THR A 1 181 ? 17.054 -9.717 -71.533 1.00 57.69 181 THR A CA 1
ATOM 1457 C C . THR A 1 181 ? 17.962 -10.207 -72.667 1.00 57.69 181 THR A C 1
ATOM 1459 O O . THR A 1 181 ? 17.519 -10.294 -73.806 1.00 57.69 181 THR A O 1
ATOM 1462 N N . ILE A 1 182 ? 19.211 -10.583 -72.365 1.00 58.75 182 ILE A N 1
ATOM 1463 C CA . ILE A 1 182 ? 20.151 -11.145 -73.354 1.00 58.75 182 ILE A CA 1
ATOM 1464 C C . ILE A 1 182 ? 19.717 -12.548 -73.805 1.00 58.75 182 ILE A C 1
ATOM 1466 O O . ILE A 1 182 ? 19.970 -12.925 -74.938 1.00 58.75 182 ILE A O 1
ATOM 1470 N N . HIS A 1 183 ? 19.038 -13.313 -72.948 1.00 52.59 183 HIS A N 1
ATOM 1471 C CA . HIS A 1 183 ? 18.549 -14.653 -73.288 1.00 52.59 183 HIS A CA 1
ATOM 1472 C C . HIS A 1 183 ? 17.238 -14.666 -74.101 1.00 52.59 183 HIS A C 1
ATOM 1474 O O . HIS A 1 183 ? 16.791 -15.743 -74.497 1.00 52.59 183 HIS A O 1
ATOM 1480 N N . PHE A 1 184 ? 16.611 -13.500 -74.306 1.00 49.31 184 PHE A N 1
ATOM 1481 C CA . PHE A 1 184 ? 15.323 -13.334 -74.995 1.00 49.31 184 PHE A CA 1
ATOM 1482 C C . PHE A 1 184 ? 15.435 -12.618 -76.359 1.00 49.31 184 PHE A C 1
ATOM 1484 O O . PHE A 1 184 ? 14.413 -12.393 -77.008 1.00 49.31 184 PHE A O 1
ATOM 1491 N N . LEU A 1 185 ? 16.656 -12.262 -76.777 1.00 46.31 185 LEU A N 1
ATOM 1492 C CA . LEU A 1 185 ? 17.027 -11.748 -78.105 1.00 46.31 185 LEU A CA 1
ATOM 1493 C C . LEU A 1 185 ? 17.762 -12.841 -78.887 1.00 46.31 185 LEU A C 1
ATOM 1495 O O . LEU A 1 185 ? 17.523 -12.926 -80.111 1.00 46.31 185 LEU A O 1
#